Protein AF-A0A212FAP4-F1 (afdb_monomer)

Foldseek 3Di:
DQVCCCVVPVVQAAFCPPPQRHGQLVLVVVVCVVVVADAPASAEEAEQEPLLDFDPDPQVLDDPDPQDKGKDWDDWTDWGFDDDPNDHGDIDIWTKIWTDHPPDDIHIDTYGYPVVSNVVNVVCVVCVPVVVCVPDDSVVVSVVNVVVNVVVQCVDPRRPSRYAYWYHHSPDIDDD

Structure (mmCIF, N/CA/C/O backbone):
data_AF-A0A212FAP4-F1
#
_entry.id   AF-A0A212FAP4-F1
#
loop_
_atom_site.group_PDB
_atom_site.id
_atom_site.type_symbol
_atom_site.label_atom_id
_atom_site.label_alt_id
_atom_site.label_comp_id
_atom_site.label_asym_id
_atom_site.label_entity_id
_atom_site.label_seq_id
_atom_site.pdbx_PDB_ins_code
_atom_site.Cartn_x
_atom_site.Cartn_y
_atom_site.Cartn_z
_atom_site.occupancy
_atom_site.B_iso_or_equiv
_atom_site.auth_seq_id
_atom_site.auth_comp_id
_atom_site.auth_asym_id
_atom_site.auth_atom_id
_atom_site.pdbx_PDB_model_num
ATOM 1 N N . MET A 1 1 ? -10.641 8.437 6.012 1.00 95.94 1 MET A N 1
ATOM 2 C CA . MET A 1 1 ? -9.286 7.831 5.936 1.00 95.94 1 MET A CA 1
ATOM 3 C C . MET A 1 1 ? -8.757 7.773 4.504 1.00 95.94 1 MET A C 1
ATOM 5 O O . MET A 1 1 ? -7.643 8.233 4.284 1.00 95.94 1 MET A O 1
ATOM 9 N N . ALA A 1 2 ? -9.543 7.272 3.543 1.00 98.25 2 ALA A N 1
ATOM 10 C CA . ALA A 1 2 ? -9.132 7.090 2.146 1.00 98.25 2 ALA A CA 1
ATOM 11 C C . ALA A 1 2 ? -8.538 8.348 1.493 1.00 98.25 2 ALA A C 1
ATOM 13 O O . ALA A 1 2 ? -7.399 8.300 1.044 1.00 98.25 2 ALA A O 1
ATOM 14 N N . CYS A 1 3 ? -9.229 9.495 1.538 1.00 97.94 3 CYS A N 1
ATOM 15 C CA . CYS A 1 3 ? -8.726 10.735 0.927 1.00 97.94 3 CYS A CA 1
ATOM 16 C C . CYS A 1 3 ? -7.368 11.165 1.497 1.00 97.94 3 CYS A C 1
ATOM 18 O O . CYS A 1 3 ? -6.491 11.589 0.760 1.00 97.94 3 CYS A O 1
ATOM 20 N N . SER A 1 4 ? -7.165 11.014 2.810 1.00 97.81 4 SER A N 1
ATOM 21 C CA . SER A 1 4 ? -5.889 11.357 3.447 1.00 97.81 4 SER A CA 1
ATOM 22 C C . SER A 1 4 ? -4.759 10.423 3.010 1.00 97.81 4 SER A C 1
ATOM 24 O O . SER A 1 4 ? -3.637 10.880 2.814 1.00 97.81 4 SER A O 1
ATOM 26 N N . PHE A 1 5 ? -5.048 9.134 2.825 1.00 98.12 5 PHE A N 1
ATOM 27 C CA . PHE A 1 5 ? -4.082 8.175 2.294 1.00 98.12 5 PHE A CA 1
ATOM 28 C C . PHE A 1 5 ? -3.770 8.435 0.819 1.00 98.12 5 PHE A C 1
ATOM 30 O O . PHE A 1 5 ? -2.609 8.409 0.420 1.00 98.12 5 PHE A O 1
ATOM 37 N N . PHE A 1 6 ? -4.785 8.745 0.019 1.00 97.88 6 PHE A N 1
ATOM 38 C CA . PHE A 1 6 ? -4.601 9.080 -1.384 1.00 97.88 6 PHE A CA 1
ATOM 39 C C . PHE A 1 6 ? -3.766 10.361 -1.543 1.00 97.88 6 PHE A C 1
ATOM 41 O O . PHE A 1 6 ? -2.643 10.304 -2.041 1.00 97.88 6 PHE A O 1
ATOM 48 N N . GLU A 1 7 ? -4.255 11.486 -1.018 1.00 96.06 7 GLU A N 1
ATOM 49 C CA . GLU A 1 7 ? -3.625 12.806 -1.166 1.00 96.06 7 GLU A CA 1
ATOM 50 C C . GLU A 1 7 ? -2.293 12.918 -0.417 1.00 96.06 7 GLU A C 1
ATOM 52 O O . GLU A 1 7 ? -1.352 13.555 -0.879 1.00 96.06 7 GLU A O 1
ATOM 57 N N . GLY A 1 8 ? -2.193 12.294 0.760 1.00 94.88 8 GLY A N 1
ATOM 58 C CA . GLY A 1 8 ? -1.022 12.401 1.629 1.00 94.88 8 GLY A CA 1
ATOM 59 C C . GLY A 1 8 ? 0.072 11.367 1.363 1.00 94.88 8 GLY A C 1
ATOM 60 O O . GLY A 1 8 ? 1.155 11.470 1.954 1.00 94.88 8 GLY A O 1
ATOM 61 N N . TYR A 1 9 ? -0.192 10.364 0.519 1.00 95.94 9 TYR A N 1
ATOM 62 C CA . TYR A 1 9 ? 0.768 9.306 0.206 1.00 95.94 9 TYR A CA 1
ATOM 63 C C . TYR A 1 9 ? 0.765 8.903 -1.269 1.00 95.94 9 TYR A C 1
ATOM 65 O O . TYR A 1 9 ? 1.784 9.102 -1.930 1.00 95.94 9 TYR A O 1
ATOM 73 N N . LEU A 1 10 ? -0.340 8.370 -1.802 1.00 95.88 10 LEU A N 1
ATOM 74 C CA . LEU A 1 10 ? -0.364 7.803 -3.160 1.00 95.88 10 LEU A CA 1
ATOM 75 C C . LEU A 1 10 ? -0.005 8.835 -4.239 1.00 95.88 10 LEU A C 1
ATOM 77 O O . LEU A 1 10 ? 0.787 8.525 -5.133 1.00 95.88 10 LEU A O 1
ATOM 81 N N . VAL A 1 11 ? -0.474 10.078 -4.091 1.00 93.94 11 VAL A N 1
ATOM 82 C CA . VAL A 1 11 ? -0.111 11.225 -4.951 1.00 93.94 11 VAL A CA 1
ATOM 83 C C . VAL A 1 11 ? 1.399 11.473 -5.008 1.00 93.94 11 VAL A C 1
ATOM 85 O O . VAL A 1 11 ? 1.939 11.952 -6.005 1.00 93.94 11 VAL A O 1
ATOM 88 N N . HIS A 1 12 ? 2.130 11.126 -3.953 1.00 92.00 12 HIS A N 1
ATOM 89 C CA . HIS A 1 12 ? 3.567 11.358 -3.887 1.00 9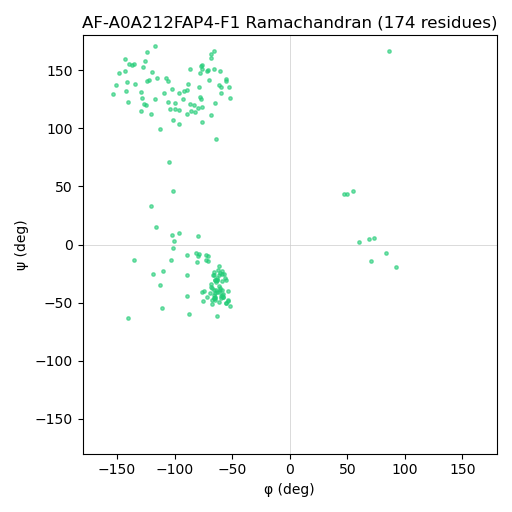2.00 12 HIS A CA 1
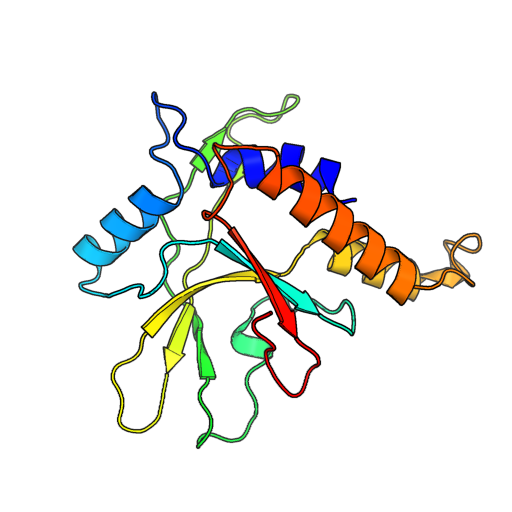ATOM 90 C C . HIS A 1 12 ? 4.403 10.207 -4.446 1.00 92.00 12 HIS A C 1
ATOM 92 O O . HIS A 1 12 ? 5.526 10.471 -4.877 1.00 92.00 12 HIS A O 1
ATOM 98 N N . VAL A 1 13 ? 3.883 8.973 -4.434 1.00 92.44 13 VAL A N 1
ATOM 99 C CA . VAL A 1 13 ? 4.657 7.758 -4.754 1.00 92.44 13 VAL A CA 1
ATOM 100 C C . VAL A 1 13 ? 4.278 7.084 -6.066 1.00 92.44 13 VAL A C 1
ATOM 102 O O . VAL A 1 13 ? 5.095 6.352 -6.610 1.00 92.44 13 VAL A O 1
ATOM 105 N N . ILE A 1 14 ? 3.071 7.297 -6.592 1.00 92.56 14 ILE A N 1
ATOM 106 C CA . ILE A 1 14 ? 2.622 6.627 -7.821 1.00 92.56 14 ILE A CA 1
ATOM 107 C C . ILE A 1 14 ? 3.010 7.396 -9.095 1.00 92.56 14 ILE A C 1
ATOM 109 O O . ILE A 1 14 ? 3.690 6.811 -9.947 1.00 92.56 14 ILE A O 1
ATOM 113 N N . PRO A 1 15 ? 2.564 8.652 -9.291 1.00 86.06 15 PRO A N 1
ATOM 114 C CA . PRO A 1 15 ? 2.641 9.306 -10.592 1.00 86.06 15 PRO A CA 1
ATOM 115 C C . PRO A 1 15 ? 4.061 9.776 -10.915 1.00 86.06 15 PRO A C 1
ATOM 117 O O . PRO A 1 15 ? 4.857 10.070 -10.028 1.00 86.06 15 PRO A O 1
ATOM 120 N N . ASN A 1 16 ? 4.353 9.882 -12.211 1.00 80.69 16 ASN A N 1
ATOM 121 C CA . ASN A 1 16 ? 5.529 10.589 -12.705 1.00 80.69 16 ASN A CA 1
ATOM 122 C C . ASN A 1 16 ? 5.244 12.096 -12.631 1.00 80.69 16 ASN A C 1
ATOM 124 O O . ASN A 1 16 ? 4.241 12.540 -13.186 1.00 80.69 16 ASN A O 1
ATOM 128 N N . ASP A 1 17 ? 6.098 12.868 -11.958 1.00 71.00 17 ASP A N 1
ATOM 129 C CA . ASP A 1 17 ? 5.951 14.327 -11.856 1.00 71.00 17 ASP A CA 1
ATOM 130 C C . ASP A 1 17 ? 6.790 15.107 -12.881 1.00 71.00 17 ASP A C 1
ATOM 132 O O . ASP A 1 17 ? 6.894 16.329 -12.799 1.00 71.00 17 ASP A O 1
ATOM 136 N N . GLY A 1 18 ? 7.379 14.414 -13.862 1.00 60.06 18 GLY A N 1
ATOM 137 C CA . GLY A 1 18 ? 8.027 14.978 -15.051 1.00 60.06 18 GLY A CA 1
ATOM 138 C C . GLY A 1 18 ? 9.346 15.712 -14.797 1.00 60.06 18 GLY A C 1
ATOM 139 O O . GLY A 1 18 ? 10.087 15.960 -15.746 1.00 60.06 18 GLY A O 1
ATOM 140 N N . HIS A 1 19 ? 9.662 16.036 -13.542 1.00 59.06 19 HIS A N 1
ATOM 141 C CA . HIS A 1 19 ? 10.819 16.851 -13.183 1.00 59.06 19 HIS A CA 1
ATOM 142 C C . HIS A 1 19 ? 11.906 16.054 -12.460 1.00 59.06 19 HIS A C 1
ATOM 144 O O . HIS A 1 19 ? 13.052 16.072 -12.898 1.00 59.06 19 HIS A O 1
ATOM 150 N N . ASN A 1 20 ? 11.569 15.365 -11.363 1.00 56.94 20 ASN A N 1
ATOM 151 C CA . ASN A 1 20 ? 12.560 14.704 -10.497 1.00 56.94 20 ASN A CA 1
ATOM 152 C C . ASN A 1 20 ? 12.160 13.285 -10.076 1.00 56.94 20 ASN A C 1
ATOM 154 O O . ASN A 1 20 ? 12.993 12.543 -9.553 1.00 56.94 20 ASN A O 1
ATOM 158 N N . PHE A 1 21 ? 10.901 12.898 -10.283 1.00 67.38 21 PHE A N 1
ATOM 159 C CA . PHE A 1 21 ? 10.403 11.578 -9.946 1.00 67.38 21 PHE A CA 1
ATOM 160 C C . PHE A 1 21 ? 9.670 10.958 -11.131 1.00 67.38 21 PHE A C 1
ATOM 162 O O . PHE A 1 21 ? 8.598 11.397 -11.529 1.00 67.38 21 PHE A O 1
ATOM 169 N N . PHE A 1 22 ? 10.237 9.872 -11.650 1.00 77.50 22 PHE A N 1
ATOM 170 C CA . PHE A 1 22 ? 9.725 9.169 -12.824 1.00 77.50 22 PHE A CA 1
ATOM 171 C C . PHE A 1 22 ? 8.536 8.232 -12.530 1.00 77.50 22 PHE A C 1
ATOM 173 O O . PHE A 1 22 ? 8.104 7.493 -13.414 1.00 77.50 22 PHE A O 1
ATOM 180 N N . GLY A 1 23 ? 7.993 8.249 -11.309 1.00 87.81 23 GLY A N 1
ATOM 181 C CA . GLY A 1 23 ? 6.893 7.378 -10.903 1.00 87.81 23 GLY A CA 1
ATOM 182 C C . GLY A 1 23 ? 7.344 6.008 -10.393 1.00 87.81 23 GLY A C 1
ATOM 183 O O . GLY A 1 23 ? 8.488 5.579 -10.578 1.00 87.81 23 GLY A O 1
ATO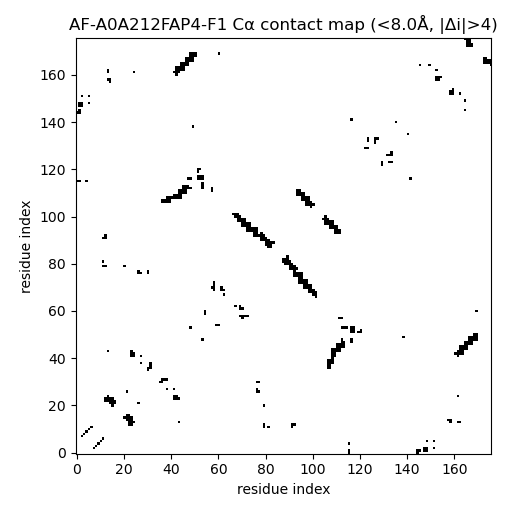M 184 N N . LEU A 1 24 ? 6.408 5.298 -9.757 1.00 93.56 24 LEU A N 1
ATOM 185 C CA . LEU A 1 24 ? 6.632 3.949 -9.227 1.00 93.56 24 LEU A CA 1
ATOM 186 C C . LEU A 1 24 ? 7.078 2.968 -10.318 1.00 93.56 24 LEU A C 1
ATOM 188 O O . LEU A 1 24 ? 8.018 2.204 -10.121 1.00 93.56 24 LEU A O 1
ATOM 192 N N . GLU A 1 25 ? 6.419 3.002 -11.475 1.00 93.38 25 GLU A N 1
ATOM 193 C CA . GLU A 1 25 ? 6.689 2.084 -12.583 1.00 93.38 25 GLU A CA 1
ATOM 194 C C . GLU A 1 25 ? 8.136 2.194 -13.080 1.00 93.38 25 GLU A C 1
ATOM 196 O O . GLU A 1 25 ? 8.818 1.181 -13.237 1.00 93.38 25 GLU A O 1
ATOM 201 N N . ASN A 1 26 ? 8.654 3.415 -13.234 1.00 92.06 26 ASN A N 1
ATOM 202 C CA . ASN A 1 26 ? 10.047 3.616 -13.616 1.00 92.06 26 ASN A CA 1
ATOM 203 C C . ASN A 1 26 ? 11.015 3.126 -12.533 1.00 92.06 26 ASN A C 1
ATOM 205 O O . ASN A 1 26 ? 12.035 2.516 -12.847 1.00 92.06 26 ASN A O 1
ATOM 209 N N . ASN A 1 27 ? 10.700 3.347 -11.254 1.00 93.62 27 ASN A N 1
ATOM 210 C CA . ASN A 1 27 ? 11.511 2.811 -10.162 1.00 93.62 27 ASN A CA 1
ATOM 211 C C . ASN A 1 27 ? 11.579 1.277 -10.195 1.00 93.62 27 ASN A C 1
ATOM 213 O O . ASN A 1 27 ? 12.641 0.714 -9.926 1.00 93.62 27 ASN A O 1
ATOM 217 N N . ILE A 1 28 ? 10.481 0.609 -10.557 1.00 95.62 28 ILE A N 1
ATOM 218 C CA . ILE A 1 28 ? 10.458 -0.844 -10.761 1.00 95.62 28 ILE A CA 1
ATOM 219 C C . ILE A 1 28 ? 11.359 -1.229 -11.942 1.00 95.62 28 ILE A C 1
ATOM 221 O O . ILE A 1 28 ? 12.201 -2.109 -11.784 1.00 95.62 28 ILE A O 1
ATOM 225 N N . LEU A 1 29 ? 11.254 -0.547 -13.088 1.00 94.38 29 LEU A N 1
ATOM 226 C CA . LEU A 1 29 ? 12.084 -0.818 -14.274 1.00 94.38 29 LEU A CA 1
ATOM 227 C C . LEU A 1 29 ? 13.588 -0.660 -13.993 1.00 94.38 29 LEU A C 1
ATOM 229 O O . LEU A 1 29 ? 14.396 -1.505 -14.382 1.00 94.38 29 LEU A O 1
ATOM 233 N N . VAL A 1 30 ? 13.976 0.395 -13.269 1.00 94.06 30 VAL A N 1
ATOM 234 C CA . VAL A 1 30 ? 15.370 0.609 -12.843 1.00 94.06 30 VAL A CA 1
ATOM 235 C C . VAL A 1 30 ? 15.831 -0.516 -11.914 1.00 94.06 30 VAL A C 1
ATOM 237 O O . VAL A 1 30 ? 16.958 -1.004 -12.037 1.00 94.06 30 VAL A O 1
ATOM 240 N N . TYR A 1 31 ? 14.967 -0.962 -11.002 1.00 95.94 31 TYR A N 1
ATOM 241 C CA . TYR A 1 31 ? 15.281 -2.063 -10.097 1.00 95.94 31 TYR A CA 1
ATOM 242 C C . TYR A 1 31 ? 15.450 -3.390 -10.848 1.00 95.94 31 TYR A C 1
ATOM 244 O O . TYR A 1 31 ? 16.416 -4.104 -10.572 1.00 95.94 31 TYR A O 1
ATOM 252 N N . GLU A 1 32 ? 14.569 -3.695 -11.810 1.00 95.69 32 GLU A N 1
ATOM 253 C CA . GLU A 1 32 ? 14.665 -4.863 -12.701 1.00 95.69 32 GLU A CA 1
ATOM 254 C C . GLU A 1 32 ? 16.009 -4.891 -13.431 1.00 95.69 32 GLU A C 1
ATOM 256 O O . GLU A 1 32 ? 16.711 -5.900 -13.369 1.00 95.69 32 GLU A O 1
ATOM 261 N N . GLY A 1 33 ? 16.403 -3.774 -14.053 1.00 95.25 33 GLY A N 1
ATOM 262 C CA . GLY A 1 33 ? 17.679 -3.662 -14.765 1.00 95.25 33 GLY A CA 1
ATOM 263 C C . GLY A 1 33 ? 18.897 -3.799 -13.849 1.00 95.25 33 GLY A C 1
ATOM 264 O O . GLY A 1 33 ? 19.870 -4.455 -14.208 1.00 95.25 33 GLY A O 1
ATOM 265 N N . THR A 1 34 ? 18.833 -3.233 -12.641 1.00 95.62 34 THR A N 1
ATOM 266 C CA . THR A 1 34 ? 19.952 -3.255 -11.682 1.00 95.62 34 THR A CA 1
ATOM 267 C C . THR A 1 34 ? 20.145 -4.626 -11.032 1.00 95.62 34 THR A C 1
ATOM 269 O O . THR A 1 34 ? 21.275 -5.067 -10.838 1.00 95.62 34 THR A O 1
ATOM 272 N N . HIS A 1 35 ? 19.053 -5.314 -10.691 1.00 94.75 35 HIS A N 1
ATOM 273 C CA . HIS A 1 35 ? 19.094 -6.586 -9.960 1.00 94.75 35 HIS A CA 1
ATOM 274 C C . HIS A 1 35 ? 18.893 -7.806 -10.869 1.00 94.75 35 HIS A C 1
ATOM 276 O O . HIS A 1 35 ? 18.972 -8.936 -10.393 1.00 94.75 35 HIS A O 1
ATOM 282 N N . THR A 1 36 ? 18.648 -7.601 -12.168 1.00 92.50 36 THR A N 1
ATOM 283 C CA . THR A 1 36 ? 18.339 -8.663 -13.145 1.00 92.50 36 THR A CA 1
ATOM 284 C C . THR A 1 36 ? 17.147 -9.527 -12.696 1.00 92.50 36 THR A C 1
ATOM 286 O O . THR A 1 36 ? 17.183 -10.758 -12.727 1.00 92.50 36 THR A O 1
ATOM 289 N N . VAL A 1 37 ? 16.076 -8.872 -12.234 1.00 94.12 37 VAL A N 1
ATOM 290 C CA . VAL A 1 37 ? 14.833 -9.511 -11.754 1.00 94.12 37 VAL A CA 1
ATOM 291 C C . VAL A 1 37 ? 13.638 -9.119 -12.619 1.00 94.12 37 VAL A C 1
ATOM 293 O O . VAL A 1 37 ? 13.742 -8.226 -13.453 1.00 94.12 37 VAL A O 1
ATOM 296 N N . VAL A 1 38 ? 12.495 -9.779 -12.407 1.00 90.81 38 VAL A N 1
ATOM 297 C CA . VAL A 1 38 ? 11.242 -9.479 -13.112 1.00 90.81 38 VAL A CA 1
ATOM 298 C C . VAL A 1 38 ? 10.097 -9.299 -12.118 1.00 90.81 38 VAL A C 1
ATOM 300 O O . VAL A 1 38 ? 9.864 -10.153 -11.255 1.00 90.81 38 VAL A O 1
ATOM 303 N N . PHE A 1 39 ? 9.356 -8.212 -12.303 1.00 96.00 39 PHE A N 1
ATOM 304 C CA . PHE A 1 39 ? 8.069 -7.908 -11.697 1.00 96.00 39 PHE A CA 1
ATOM 305 C C . PHE A 1 39 ? 6.981 -8.195 -12.734 1.00 96.00 39 PHE A C 1
ATOM 307 O O . PHE A 1 39 ? 6.832 -7.426 -13.693 1.00 96.00 39 PHE A O 1
ATOM 314 N N . PRO A 1 40 ? 6.205 -9.284 -12.570 1.00 93.44 40 PRO A N 1
ATOM 315 C CA . PRO A 1 40 ? 5.108 -9.610 -13.482 1.00 93.44 40 PRO A CA 1
ATOM 316 C C . PRO A 1 40 ? 4.022 -8.530 -13.512 1.00 93.44 40 PRO A C 1
ATOM 318 O O . PRO A 1 40 ? 3.327 -8.381 -14.510 1.00 93.44 40 PRO A O 1
ATOM 321 N N . VAL A 1 41 ? 3.891 -7.778 -12.416 1.00 93.62 41 VAL A N 1
ATOM 322 C CA . VAL A 1 41 ? 2.950 -6.669 -12.264 1.00 93.62 41 VAL A CA 1
ATOM 323 C C . VAL A 1 41 ? 3.724 -5.447 -11.778 1.00 93.62 41 VAL A C 1
ATOM 325 O O . VAL A 1 41 ? 4.419 -5.508 -10.766 1.00 93.62 41 VAL A O 1
ATOM 328 N N . LYS A 1 42 ? 3.594 -4.330 -12.498 1.00 94.69 42 LYS A N 1
ATOM 329 C CA . LYS A 1 42 ? 4.276 -3.057 -12.211 1.00 94.69 42 LYS A CA 1
ATOM 330 C C . LYS A 1 42 ? 3.340 -2.063 -11.511 1.00 94.69 42 LYS A C 1
ATOM 332 O O . LYS A 1 42 ? 3.238 -0.905 -11.899 1.00 94.69 42 LYS A O 1
ATOM 337 N N . LYS A 1 43 ? 2.624 -2.551 -10.496 1.00 95.00 43 LYS A N 1
ATOM 338 C CA . LYS A 1 43 ? 1.644 -1.798 -9.700 1.00 95.00 43 LYS A CA 1
ATOM 339 C C . LYS A 1 43 ? 1.976 -1.897 -8.214 1.00 95.00 43 LYS A C 1
ATOM 341 O O . LYS A 1 43 ? 2.611 -2.864 -7.793 1.00 95.00 43 LYS A O 1
ATOM 346 N N . LEU A 1 44 ? 1.494 -0.941 -7.422 1.00 97.44 44 LEU A N 1
ATOM 347 C CA . LEU A 1 44 ? 1.471 -1.063 -5.964 1.00 97.44 44 LEU A CA 1
ATOM 348 C C . LEU A 1 44 ? 0.279 -1.923 -5.525 1.00 97.44 44 LEU A C 1
ATOM 350 O O . LEU A 1 44 ? -0.869 -1.526 -5.720 1.00 97.44 44 LEU A O 1
ATOM 354 N N . LEU A 1 45 ? 0.548 -3.066 -4.898 1.00 97.31 45 LEU A N 1
ATOM 355 C CA . LEU A 1 45 ? -0.473 -3.894 -4.257 1.00 97.31 45 LEU A CA 1
ATOM 356 C C . LEU A 1 45 ? -0.709 -3.399 -2.826 1.00 97.31 45 LEU A C 1
ATOM 358 O O . LEU A 1 45 ? 0.181 -3.472 -1.976 1.00 97.31 45 LEU A O 1
ATOM 362 N N . ILE A 1 46 ? -1.905 -2.890 -2.555 1.00 97.75 46 ILE A N 1
ATOM 363 C CA . ILE A 1 46 ? -2.294 -2.356 -1.250 1.00 97.75 46 ILE A CA 1
ATOM 364 C C . ILE A 1 46 ? -3.036 -3.456 -0.491 1.00 97.75 46 ILE A C 1
ATOM 366 O O . ILE A 1 46 ? -4.194 -3.756 -0.768 1.00 97.75 46 ILE A O 1
ATOM 370 N N . VAL A 1 47 ? -2.363 -4.070 0.476 1.00 96.69 47 VAL A N 1
ATOM 371 C CA . VAL A 1 47 ? -2.896 -5.186 1.257 1.00 96.69 47 VAL A CA 1
ATOM 372 C C . VAL A 1 47 ? -3.892 -4.673 2.299 1.00 96.69 47 VAL A C 1
ATOM 374 O O . VAL A 1 47 ? -3.537 -3.913 3.207 1.00 96.69 47 VAL A O 1
ATOM 377 N N . VAL A 1 48 ? -5.137 -5.121 2.180 1.00 96.62 48 VAL A N 1
ATOM 378 C CA . VAL A 1 48 ? -6.252 -4.858 3.094 1.00 96.62 48 VAL A CA 1
ATOM 379 C C . VAL A 1 48 ? -6.484 -6.109 3.925 1.00 96.62 48 VAL A C 1
ATOM 381 O O . VAL A 1 48 ? -6.821 -7.160 3.387 1.00 96.62 48 VAL A O 1
ATOM 384 N N . THR A 1 49 ? -6.306 -6.031 5.244 1.00 93.75 49 THR A N 1
ATOM 385 C CA . THR A 1 49 ? -6.485 -7.203 6.108 1.00 93.75 49 THR A CA 1
ATOM 386 C C . THR A 1 49 ? -7.819 -7.173 6.839 1.00 93.75 49 THR A C 1
ATOM 388 O O . THR A 1 49 ? -8.166 -6.183 7.480 1.00 93.75 49 THR A O 1
ATOM 391 N N . LYS A 1 50 ? -8.542 -8.300 6.846 1.00 89.44 50 LYS A N 1
ATOM 392 C CA . LYS A 1 50 ? -9.817 -8.433 7.582 1.00 89.44 50 LYS A CA 1
ATOM 393 C C . LYS A 1 50 ? -9.668 -8.174 9.087 1.00 89.44 50 LYS A C 1
ATOM 395 O O . LYS A 1 50 ? -10.576 -7.707 9.767 1.00 89.44 50 LYS A O 1
ATOM 400 N N . SER A 1 51 ? -8.500 -8.502 9.632 1.00 91.44 51 SER A N 1
ATOM 401 C CA . SER A 1 51 ? -8.180 -8.270 11.045 1.00 91.44 51 SER A CA 1
ATOM 402 C C . SER A 1 51 ? -7.804 -6.816 11.360 1.00 91.44 51 SER A C 1
ATOM 404 O O . SER A 1 51 ? -7.631 -6.486 12.537 1.00 91.44 51 SER A O 1
ATOM 406 N N . LEU A 1 52 ? -7.640 -5.969 10.332 1.00 94.75 52 LEU A N 1
ATOM 407 C CA . LEU A 1 52 ? -7.032 -4.633 10.371 1.00 94.75 52 LEU A CA 1
ATOM 408 C C . LEU A 1 52 ? -5.569 -4.620 10.853 1.00 94.75 52 LEU A C 1
ATOM 410 O O . LEU A 1 52 ? -4.948 -3.565 10.996 1.00 94.75 52 LEU A O 1
ATOM 414 N N . PHE A 1 53 ? -5.002 -5.793 11.140 1.00 92.81 53 PHE A N 1
ATOM 415 C CA . PHE A 1 53 ? -3.617 -5.928 11.541 1.00 92.81 53 PHE A CA 1
ATOM 416 C C . PHE A 1 53 ? -2.708 -5.835 10.318 1.00 92.81 53 PHE A C 1
ATOM 418 O O . PHE A 1 53 ? -2.847 -6.591 9.357 1.00 92.81 53 PHE A O 1
ATOM 425 N N . CYS A 1 54 ? -1.740 -4.932 10.406 1.00 93.56 54 CYS A N 1
ATOM 426 C CA . CYS A 1 54 ? -0.686 -4.742 9.425 1.00 93.56 54 CYS A CA 1
ATOM 427 C C . CYS A 1 54 ? 0.641 -4.964 10.161 1.00 93.56 54 CYS A C 1
ATOM 429 O O . CYS A 1 54 ? 0.949 -4.180 11.068 1.00 93.56 54 CYS A O 1
ATOM 431 N N . PRO A 1 55 ? 1.396 -6.032 9.862 1.00 92.88 55 PRO A N 1
ATOM 432 C CA . PRO A 1 55 ? 2.670 -6.279 10.507 1.00 92.88 55 PRO A CA 1
ATOM 433 C C . PRO A 1 55 ? 3.700 -5.223 10.080 1.00 92.88 55 PRO A C 1
ATOM 435 O O . PRO A 1 55 ? 3.555 -4.616 9.018 1.00 92.88 55 PRO A O 1
ATOM 438 N N . PRO A 1 56 ? 4.783 -5.043 10.858 1.00 93.12 56 PRO A N 1
ATOM 439 C CA . PRO A 1 56 ? 5.903 -4.190 10.457 1.00 93.12 56 PRO A CA 1
ATOM 440 C C . PRO A 1 56 ? 6.571 -4.617 9.141 1.00 93.12 56 PRO A C 1
ATOM 442 O O . PRO A 1 56 ? 7.181 -3.791 8.472 1.00 93.12 56 PRO A O 1
ATOM 445 N N . ASP A 1 57 ? 6.462 -5.900 8.789 1.00 93.62 57 ASP A N 1
ATOM 446 C CA . ASP A 1 57 ? 6.992 -6.490 7.565 1.00 93.62 57 ASP A CA 1
ATOM 447 C C . ASP A 1 57 ? 5.999 -7.543 7.044 1.00 93.62 57 ASP A C 1
ATOM 449 O O . ASP A 1 57 ? 5.537 -8.391 7.815 1.00 93.62 57 ASP A O 1
ATOM 453 N N . LEU A 1 58 ? 5.666 -7.508 5.748 1.00 93.62 58 LEU A N 1
ATOM 454 C CA . LEU A 1 58 ? 4.735 -8.458 5.132 1.00 93.62 58 LEU A CA 1
ATOM 455 C C . LEU A 1 58 ? 5.208 -9.912 5.232 1.00 93.62 58 LEU A C 1
ATOM 457 O O . LEU A 1 58 ? 4.364 -10.808 5.254 1.00 93.62 58 LEU A O 1
ATOM 461 N N . LYS A 1 59 ? 6.515 -10.181 5.374 1.00 92.56 59 LYS A N 1
ATOM 462 C CA . LYS A 1 59 ? 7.009 -11.556 5.586 1.00 92.56 59 LYS A CA 1
ATOM 463 C C . LYS A 1 59 ? 6.483 -12.192 6.873 1.00 92.56 59 LYS A C 1
ATOM 465 O O . LYS A 1 59 ? 6.483 -13.412 7.003 1.00 92.56 59 LYS A O 1
ATOM 470 N N . HIS A 1 60 ? 5.991 -11.396 7.823 1.00 92.31 60 HIS A N 1
ATOM 471 C CA . HIS A 1 60 ? 5.351 -11.917 9.031 1.00 92.31 60 HIS A CA 1
ATOM 472 C C . HIS A 1 60 ? 3.978 -12.551 8.762 1.00 92.31 60 HIS A C 1
ATOM 474 O O . HIS A 1 60 ? 3.441 -13.212 9.646 1.00 92.31 60 HIS A O 1
ATOM 480 N N . PHE A 1 61 ? 3.418 -12.395 7.557 1.00 90.44 61 PHE A N 1
ATOM 481 C CA . PHE A 1 61 ? 2.262 -13.176 7.116 1.00 90.44 61 PHE A CA 1
ATOM 482 C C . PHE A 1 61 ? 2.623 -14.584 6.632 1.00 90.44 61 PHE A C 1
ATOM 484 O O . PHE A 1 61 ? 1.721 -15.393 6.409 1.00 90.44 61 PHE A O 1
ATOM 491 N N . ASN A 1 62 ? 3.911 -14.903 6.468 1.00 90.50 62 ASN A N 1
ATOM 492 C CA . ASN A 1 62 ? 4.327 -16.231 6.037 1.00 90.50 62 ASN A CA 1
ATOM 493 C C . ASN A 1 62 ? 3.851 -17.299 7.019 1.00 90.50 62 ASN A C 1
ATOM 495 O O . ASN A 1 62 ? 4.010 -17.183 8.236 1.00 90.50 62 ASN A O 1
ATOM 499 N N . LYS A 1 63 ? 3.314 -18.388 6.470 1.00 85.31 63 LYS A N 1
ATOM 500 C CA . LYS A 1 63 ? 2.980 -19.574 7.256 1.00 85.31 63 LYS A CA 1
ATOM 501 C C . LYS A 1 63 ? 4.255 -20.356 7.573 1.00 85.31 63 LYS A C 1
ATOM 503 O O . LYS A 1 63 ? 5.219 -20.338 6.817 1.00 85.31 63 LYS A O 1
ATOM 508 N N . ILE A 1 64 ? 4.229 -21.099 8.679 1.00 81.12 64 ILE A N 1
ATOM 509 C CA . ILE A 1 64 ? 5.354 -21.946 9.115 1.00 81.12 64 ILE A CA 1
ATOM 510 C C . ILE A 1 64 ? 5.608 -23.102 8.125 1.00 81.12 64 ILE A C 1
ATOM 512 O O . ILE A 1 64 ? 6.720 -23.623 8.045 1.00 81.12 64 ILE A O 1
ATOM 516 N N . ASN A 1 65 ? 4.589 -23.501 7.353 1.00 83.50 65 ASN A N 1
ATOM 517 C CA . ASN A 1 65 ? 4.705 -24.561 6.356 1.00 83.50 65 ASN A CA 1
ATOM 518 C C . ASN A 1 65 ? 5.602 -24.125 5.181 1.00 83.50 65 ASN A C 1
ATOM 520 O O . ASN A 1 65 ? 5.209 -23.283 4.377 1.00 83.50 65 ASN A O 1
ATOM 524 N N . LYS A 1 66 ? 6.776 -24.757 5.069 1.00 74.69 66 LYS A N 1
ATOM 525 C CA . LYS A 1 66 ? 7.798 -24.476 4.049 1.00 74.69 66 LYS A CA 1
ATOM 526 C C . LYS A 1 66 ? 7.437 -24.952 2.640 1.00 74.69 66 LYS A C 1
ATOM 528 O O . LYS A 1 66 ? 8.100 -24.544 1.691 1.00 74.69 66 LYS A O 1
ATOM 533 N N . ASP A 1 67 ? 6.407 -25.783 2.500 1.00 83.44 67 ASP A N 1
ATOM 534 C CA . ASP A 1 67 ? 5.926 -26.245 1.195 1.00 83.44 67 ASP A CA 1
ATOM 535 C C . ASP A 1 67 ? 5.033 -25.200 0.508 1.00 83.44 67 ASP A C 1
ATOM 537 O O . ASP A 1 67 ? 4.780 -25.280 -0.696 1.00 83.44 67 ASP A O 1
ATOM 541 N N . LEU A 1 68 ? 4.560 -24.198 1.259 1.00 86.44 68 LEU A N 1
ATOM 542 C CA . LEU A 1 68 ? 3.774 -23.095 0.722 1.00 86.44 68 LEU A CA 1
ATOM 543 C C . LEU A 1 68 ? 4.676 -21.968 0.202 1.00 86.44 68 LEU A C 1
ATOM 545 O O . LEU A 1 68 ? 5.768 -21.747 0.731 1.00 86.44 68 LEU A O 1
ATOM 549 N N . PRO A 1 69 ? 4.210 -21.202 -0.800 1.00 89.69 69 PRO A N 1
ATOM 550 C CA . PRO A 1 69 ? 4.873 -19.969 -1.182 1.00 89.69 69 PRO A CA 1
ATOM 551 C C . PRO A 1 69 ? 5.020 -19.006 -0.004 1.00 89.69 69 PRO A C 1
ATOM 553 O O . PRO A 1 69 ? 4.102 -18.867 0.807 1.00 89.69 69 PRO A O 1
ATOM 556 N N . TYR A 1 70 ? 6.150 -18.307 0.055 1.00 91.25 70 TYR A N 1
ATOM 557 C CA . TYR A 1 70 ? 6.436 -17.347 1.117 1.00 91.25 70 TYR A CA 1
ATOM 558 C C . TYR A 1 70 ? 7.113 -16.086 0.573 1.00 91.25 70 TYR A C 1
ATOM 560 O O . TYR A 1 70 ? 7.729 -16.100 -0.495 1.00 91.25 70 TYR A O 1
ATOM 568 N N . LEU A 1 71 ? 6.959 -14.987 1.304 1.00 94.31 71 LEU A N 1
ATOM 569 C CA . LEU A 1 71 ? 7.548 -13.685 1.013 1.00 94.31 71 LEU A CA 1
ATOM 570 C C . LEU A 1 71 ? 8.931 -13.565 1.647 1.00 94.31 71 LEU A C 1
ATOM 572 O O . LEU A 1 71 ? 9.117 -13.911 2.812 1.00 94.31 71 LEU A O 1
ATOM 576 N N . ASP A 1 72 ? 9.870 -13.004 0.906 1.00 94.00 72 ASP A N 1
ATOM 577 C CA . ASP A 1 72 ? 11.169 -12.573 1.410 1.00 94.00 72 ASP A CA 1
ATOM 578 C C . ASP A 1 72 ? 11.349 -11.081 1.121 1.00 94.00 72 ASP A C 1
ATOM 580 O O . ASP A 1 72 ? 10.904 -10.586 0.073 1.00 94.00 72 ASP A O 1
ATOM 584 N N . ASP A 1 73 ? 11.951 -10.354 2.058 1.00 92.00 73 ASP A N 1
ATOM 585 C CA . ASP A 1 73 ? 12.183 -8.922 1.897 1.00 92.00 73 ASP A CA 1
ATOM 586 C C . ASP A 1 73 ? 13.353 -8.653 0.944 1.00 92.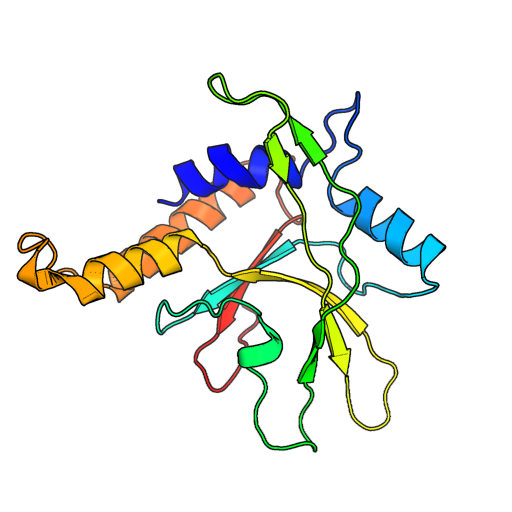00 73 ASP A C 1
ATOM 588 O O . ASP A 1 73 ? 14.256 -9.469 0.762 1.00 92.00 73 ASP A O 1
ATOM 592 N N . CYS A 1 74 ? 13.300 -7.515 0.259 1.00 94.44 74 CYS A N 1
ATOM 593 C CA . CYS A 1 74 ? 14.308 -7.115 -0.715 1.00 94.44 74 CYS A CA 1
ATOM 594 C C . CYS A 1 74 ? 14.889 -5.745 -0.371 1.00 94.44 74 CYS A C 1
ATOM 596 O O . CYS A 1 74 ? 14.317 -4.960 0.392 1.00 94.44 74 CYS A O 1
ATOM 598 N N . SER A 1 75 ? 16.015 -5.416 -1.010 1.00 94.31 75 SER A N 1
ATOM 599 C CA . SER A 1 75 ? 16.473 -4.031 -1.052 1.00 94.31 75 SER A CA 1
ATOM 600 C C . SER A 1 75 ? 15.356 -3.143 -1.624 1.00 94.31 75 SER A C 1
ATOM 602 O O . SER A 1 75 ? 14.635 -3.549 -2.536 1.00 94.31 75 SER A O 1
ATOM 604 N N . PRO A 1 76 ? 15.174 -1.935 -1.082 1.00 94.06 76 PRO A N 1
ATOM 605 C CA . PRO A 1 76 ? 14.097 -1.049 -1.502 1.00 94.06 76 PRO A CA 1
ATOM 606 C C . PRO A 1 76 ? 14.271 -0.515 -2.921 1.00 94.06 76 PRO A C 1
ATOM 608 O O . PRO A 1 76 ? 15.384 -0.463 -3.445 1.00 94.06 76 PRO A O 1
ATOM 611 N N . LEU A 1 77 ? 13.178 0.011 -3.476 1.00 94.19 77 LEU A N 1
ATOM 612 C CA . LEU A 1 77 ? 13.249 0.873 -4.651 1.00 94.19 77 LEU A CA 1
ATOM 613 C C . LEU A 1 77 ? 13.963 2.199 -4.334 1.00 94.19 77 LEU A C 1
ATOM 615 O O . LEU A 1 77 ? 14.143 2.584 -3.172 1.00 94.19 77 LEU A O 1
ATOM 619 N N . SER A 1 78 ? 14.325 2.927 -5.392 1.00 91.19 78 SER A N 1
ATOM 620 C CA . SER A 1 78 ? 14.817 4.301 -5.296 1.00 91.19 78 SER A CA 1
ATOM 621 C C . SER A 1 78 ? 13.856 5.179 -4.493 1.00 91.19 78 SER A C 1
ATOM 623 O O . SER A 1 78 ? 12.640 5.144 -4.679 1.00 91.19 78 SER A O 1
ATOM 625 N N . LYS A 1 79 ? 14.418 5.983 -3.590 1.00 91.19 79 LYS A N 1
ATOM 626 C CA . LYS A 1 79 ? 13.645 6.889 -2.739 1.00 91.19 79 LYS A CA 1
ATOM 627 C C . LYS A 1 79 ? 13.080 8.069 -3.530 1.00 91.19 79 LYS A C 1
ATOM 629 O O . LYS A 1 79 ? 13.724 8.566 -4.452 1.00 91.19 79 LYS A O 1
ATOM 634 N N . VAL A 1 80 ? 11.929 8.563 -3.091 1.00 89.19 80 VAL A N 1
ATOM 635 C CA . VAL A 1 80 ? 11.324 9.816 -3.557 1.00 89.19 80 VAL A CA 1
ATOM 636 C C . VAL A 1 80 ? 11.426 10.834 -2.436 1.00 89.19 80 VAL A C 1
ATOM 638 O O . VAL A 1 80 ? 11.052 10.534 -1.305 1.00 89.19 80 VAL A O 1
ATOM 641 N N . THR A 1 81 ? 11.915 12.033 -2.729 1.00 91.44 81 THR A N 1
ATOM 642 C CA . THR A 1 81 ? 12.037 13.108 -1.738 1.00 91.44 81 THR A CA 1
ATOM 643 C C . THR A 1 81 ? 11.150 14.278 -2.147 1.00 91.44 81 THR A C 1
ATOM 645 O O . THR A 1 81 ? 11.288 14.779 -3.260 1.00 91.44 81 THR A O 1
ATOM 648 N N . LYS A 1 82 ? 10.245 14.723 -1.265 1.00 90.06 82 LYS A N 1
ATOM 649 C CA . LYS A 1 82 ? 9.349 15.872 -1.506 1.00 90.06 82 LYS A CA 1
ATOM 650 C C . LYS A 1 82 ? 9.288 16.807 -0.296 1.00 90.06 82 LYS A C 1
ATOM 652 O O . LYS A 1 82 ? 9.519 16.395 0.838 1.00 90.06 82 LYS A O 1
ATOM 657 N N . HIS A 1 83 ? 8.967 18.078 -0.524 1.00 92.50 83 HIS A N 1
ATOM 658 C CA . HIS A 1 83 ? 8.632 19.022 0.546 1.00 92.50 83 HIS A CA 1
ATOM 659 C C . HIS A 1 83 ? 7.118 19.020 0.754 1.00 92.50 83 HIS A C 1
ATOM 661 O O . HIS A 1 83 ? 6.376 19.223 -0.203 1.00 92.50 83 HIS A O 1
ATOM 667 N N . VAL A 1 84 ? 6.650 18.778 1.981 1.00 92.75 84 VAL A N 1
ATOM 668 C CA . VAL A 1 84 ? 5.211 18.638 2.267 1.00 92.75 84 VAL A CA 1
ATOM 669 C C . VAL A 1 84 ? 4.872 19.310 3.589 1.00 92.75 84 VAL A C 1
ATOM 671 O O . VAL A 1 84 ? 5.435 18.950 4.617 1.00 92.75 84 VAL A O 1
ATOM 674 N N . ALA A 1 85 ? 3.937 20.265 3.568 1.00 93.06 85 ALA A N 1
ATOM 675 C CA . ALA A 1 85 ? 3.381 20.906 4.767 1.00 93.06 85 ALA A CA 1
ATOM 676 C C . ALA A 1 85 ? 4.444 21.416 5.772 1.00 93.06 85 ALA A C 1
ATOM 678 O O . ALA A 1 85 ? 4.333 21.204 6.975 1.00 93.06 85 ALA A O 1
ATOM 679 N N . GLY A 1 86 ? 5.512 22.051 5.275 1.00 95.50 86 GLY A N 1
ATOM 680 C CA . GLY A 1 86 ? 6.615 22.559 6.105 1.00 95.50 86 GLY A CA 1
ATOM 681 C C . GLY A 1 86 ? 7.684 21.521 6.473 1.00 95.50 86 GLY A C 1
ATOM 682 O O . GLY A 1 86 ? 8.740 21.892 6.981 1.00 95.50 86 GLY A O 1
ATOM 683 N N . VAL A 1 87 ? 7.473 20.240 6.158 1.00 96.75 87 VAL A N 1
ATOM 684 C CA . VAL A 1 87 ? 8.496 19.195 6.275 1.00 96.75 87 VAL A CA 1
ATOM 685 C C . VAL A 1 87 ? 9.390 19.236 5.040 1.00 96.75 87 VAL A C 1
ATOM 687 O O . VAL A 1 87 ? 8.946 18.953 3.922 1.00 96.75 87 VAL A O 1
ATOM 690 N N . ARG A 1 88 ? 10.661 19.589 5.245 1.00 95.81 88 ARG A N 1
ATOM 691 C CA . ARG A 1 88 ? 11.692 19.509 4.205 1.00 95.81 88 ARG A CA 1
ATOM 692 C C . ARG A 1 88 ? 12.155 18.066 4.035 1.00 95.81 88 ARG A C 1
ATOM 694 O O . ARG A 1 88 ? 12.170 17.299 4.990 1.00 95.81 88 ARG A O 1
ATOM 701 N N . ASP A 1 89 ? 12.512 17.732 2.801 1.00 94.06 89 ASP A N 1
ATOM 702 C CA . ASP A 1 89 ? 13.088 16.443 2.409 1.00 94.06 89 ASP A CA 1
ATOM 703 C C . ASP A 1 89 ? 12.360 15.202 2.950 1.00 94.06 89 ASP A C 1
ATOM 705 O O . ASP A 1 89 ? 12.980 14.230 3.384 1.00 94.06 89 ASP A O 1
ATOM 709 N N . ARG A 1 90 ? 11.023 15.209 2.907 1.00 95.12 90 ARG A N 1
ATOM 710 C CA . ARG A 1 90 ? 10.223 14.047 3.288 1.00 95.12 90 ARG A CA 1
ATOM 711 C C . ARG A 1 90 ? 10.486 12.907 2.311 1.00 95.12 90 ARG A C 1
ATOM 713 O O . ARG A 1 90 ? 10.269 13.054 1.109 1.00 95.12 90 ARG A O 1
ATOM 720 N N . VAL A 1 91 ? 10.940 11.777 2.848 1.00 93.56 91 VAL A N 1
ATOM 721 C CA . VAL A 1 91 ? 11.321 10.596 2.070 1.00 93.56 91 VAL A CA 1
ATOM 722 C C . VAL A 1 91 ? 10.169 9.600 2.009 1.00 93.56 91 VAL A C 1
ATOM 724 O O . VAL A 1 91 ? 9.619 9.207 3.037 1.00 93.56 91 VAL A O 1
ATOM 727 N N . TYR A 1 92 ? 9.865 9.150 0.799 1.00 93.50 92 TYR A N 1
ATOM 728 C CA . TYR A 1 92 ? 8.956 8.055 0.502 1.00 93.50 92 TYR A CA 1
ATOM 729 C C . TYR A 1 92 ? 9.735 6.912 -0.150 1.00 93.50 92 TYR A C 1
ATOM 731 O O . TYR A 1 92 ? 10.688 7.137 -0.904 1.00 93.50 92 TYR A O 1
ATOM 739 N N . LYS A 1 93 ? 9.358 5.678 0.175 1.00 92.56 93 LYS A N 1
ATOM 740 C CA . LYS A 1 93 ? 10.090 4.472 -0.208 1.00 92.56 93 LYS A CA 1
ATOM 741 C C . LYS A 1 93 ? 9.117 3.307 -0.274 1.00 92.56 93 LYS A C 1
ATOM 743 O O . LYS A 1 93 ? 8.420 3.059 0.704 1.00 92.56 93 LYS A O 1
ATOM 748 N N . ASN A 1 94 ? 9.141 2.580 -1.381 1.00 94.69 94 ASN A N 1
ATOM 749 C CA . ASN A 1 94 ? 8.401 1.335 -1.536 1.00 94.69 94 ASN A CA 1
ATOM 750 C C . ASN A 1 94 ? 9.391 0.165 -1.456 1.00 94.69 94 ASN A C 1
ATOM 752 O O . ASN A 1 94 ? 10.520 0.252 -1.959 1.00 94.69 94 ASN A O 1
ATOM 756 N N . SER A 1 95 ? 8.980 -0.918 -0.805 1.00 92.81 95 SER A N 1
ATOM 757 C CA . SER A 1 95 ? 9.804 -2.114 -0.636 1.00 92.81 95 SER A CA 1
ATOM 758 C C . SER A 1 95 ? 9.296 -3.225 -1.553 1.00 92.81 95 SER A C 1
ATOM 760 O O . SER A 1 95 ? 8.129 -3.607 -1.450 1.00 92.81 95 SER A O 1
ATOM 762 N N . PRO A 1 96 ? 10.142 -3.759 -2.446 1.00 96.56 96 PRO A N 1
ATOM 763 C CA . PRO A 1 96 ? 9.836 -4.990 -3.140 1.00 96.56 96 PRO A CA 1
ATOM 764 C C . PRO A 1 96 ? 9.790 -6.180 -2.194 1.00 96.56 96 PRO A C 1
ATOM 766 O O . PRO A 1 96 ? 10.528 -6.247 -1.210 1.00 96.56 96 PRO A O 1
ATOM 769 N N . TYR A 1 97 ? 8.976 -7.152 -2.574 1.00 97.06 97 TYR A N 1
ATOM 770 C CA . TYR A 1 97 ? 8.945 -8.470 -1.973 1.00 97.06 97 TYR A CA 1
ATOM 771 C C . TYR A 1 97 ? 9.151 -9.530 -3.038 1.00 97.06 97 TYR A C 1
ATOM 773 O O . TYR A 1 97 ? 8.607 -9.445 -4.144 1.00 97.06 97 TYR A O 1
ATOM 781 N N . LYS A 1 98 ? 9.916 -10.555 -2.682 1.00 95.56 98 LYS A N 1
ATOM 782 C CA . LYS A 1 98 ? 10.145 -11.731 -3.509 1.00 95.56 98 LYS A CA 1
ATOM 783 C C . LYS A 1 98 ? 9.245 -12.859 -3.026 1.00 95.56 98 LYS A C 1
ATOM 785 O O . LYS A 1 98 ? 9.346 -13.287 -1.883 1.00 95.56 98 LYS A O 1
ATOM 790 N N . ILE A 1 99 ? 8.397 -13.373 -3.908 1.00 94.44 99 ILE A N 1
ATOM 791 C CA . ILE A 1 99 ? 7.572 -14.554 -3.655 1.00 94.44 99 ILE A CA 1
ATOM 792 C C . ILE A 1 99 ? 8.369 -15.788 -4.077 1.00 94.44 99 ILE A C 1
ATOM 794 O O . ILE A 1 99 ? 8.626 -16.008 -5.268 1.00 94.44 99 ILE A O 1
ATOM 798 N N . ILE A 1 100 ? 8.758 -16.599 -3.100 1.00 92.62 100 ILE A N 1
ATOM 799 C CA . ILE A 1 100 ? 9.487 -17.852 -3.293 1.00 92.62 100 ILE A CA 1
ATOM 800 C C . ILE A 1 100 ? 8.473 -18.990 -3.401 1.00 92.62 100 ILE A C 1
ATOM 802 O O . ILE A 1 100 ? 7.536 -19.072 -2.614 1.00 92.62 100 ILE A O 1
ATOM 806 N N . ARG A 1 101 ? 8.636 -19.850 -4.412 1.00 90.06 101 ARG A N 1
ATOM 807 C CA . ARG A 1 101 ? 7.720 -20.952 -4.742 1.00 90.06 101 ARG A CA 1
ATOM 808 C C . ARG A 1 101 ? 8.530 -22.213 -5.010 1.00 90.06 101 ARG A C 1
ATOM 810 O O . ARG A 1 101 ? 9.547 -22.143 -5.699 1.00 90.06 101 ARG A O 1
ATOM 817 N N . SER A 1 102 ? 8.072 -23.356 -4.505 1.00 88.50 102 SER A N 1
ATOM 818 C CA . SER A 1 102 ? 8.744 -24.635 -4.750 1.00 88.50 102 SER A CA 1
ATOM 819 C C . SER A 1 102 ? 8.797 -24.945 -6.251 1.00 88.50 102 SER A C 1
ATOM 821 O O . SER A 1 102 ? 7.794 -24.821 -6.953 1.00 88.50 102 SER A O 1
ATOM 823 N N . GLY A 1 103 ? 9.984 -25.290 -6.757 1.00 87.50 103 GLY A N 1
ATOM 824 C CA . GLY A 1 103 ? 10.199 -25.684 -8.155 1.00 87.50 103 GLY A CA 1
ATOM 825 C C . GLY A 1 103 ? 10.035 -24.578 -9.209 1.00 87.50 103 GLY A C 1
ATOM 826 O O . GLY A 1 103 ? 10.139 -24.870 -10.398 1.00 87.50 103 GLY A O 1
ATOM 827 N N . ALA A 1 104 ? 9.804 -23.320 -8.819 1.00 89.69 104 ALA A N 1
ATOM 828 C CA . ALA A 1 104 ? 9.587 -22.217 -9.754 1.00 89.69 104 ALA A CA 1
ATOM 829 C C . ALA A 1 104 ? 10.518 -21.033 -9.482 1.00 89.69 104 ALA A C 1
ATOM 831 O O . ALA A 1 104 ? 10.938 -20.775 -8.354 1.00 89.69 104 ALA A O 1
ATOM 832 N N . ARG A 1 105 ? 10.805 -20.258 -10.536 1.00 90.25 105 ARG A N 1
ATOM 833 C CA . ARG A 1 105 ? 11.549 -19.008 -10.377 1.00 90.25 105 ARG A CA 1
ATOM 834 C C . ARG A 1 105 ? 10.761 -18.037 -9.483 1.00 90.25 105 ARG A C 1
ATOM 836 O O . ARG A 1 105 ? 9.539 -17.914 -9.653 1.00 90.25 105 ARG A O 1
ATOM 843 N N . PRO A 1 106 ? 11.434 -17.350 -8.546 1.00 92.06 106 PRO A N 1
ATOM 844 C CA . PRO A 1 106 ? 10.794 -16.334 -7.728 1.00 92.06 106 PRO A CA 1
ATOM 845 C C . PRO A 1 106 ? 10.236 -15.199 -8.580 1.00 92.06 106 PRO A C 1
ATOM 847 O O . PRO A 1 106 ? 10.787 -14.883 -9.636 1.00 92.06 106 PRO A O 1
ATOM 850 N N . VAL A 1 107 ? 9.159 -14.585 -8.107 1.00 93.19 107 VAL A N 1
ATOM 851 C CA . VAL A 1 107 ? 8.573 -13.389 -8.729 1.00 93.19 107 VAL A CA 1
ATOM 852 C C . VAL A 1 107 ? 8.586 -12.243 -7.742 1.00 93.19 107 VAL A C 1
ATOM 854 O O . VAL A 1 107 ? 8.487 -12.468 -6.538 1.00 93.19 107 VAL A O 1
ATOM 857 N N . TYR A 1 108 ? 8.720 -11.029 -8.258 1.00 96.81 108 TYR A N 1
ATOM 858 C CA . TYR A 1 108 ? 8.806 -9.831 -7.441 1.00 96.81 108 TYR A CA 1
ATOM 859 C C . TYR A 1 108 ? 7.519 -9.021 -7.550 1.00 96.81 108 TYR A C 1
ATOM 861 O O . TYR A 1 108 ? 6.905 -8.949 -8.616 1.00 96.81 108 TYR A O 1
ATOM 869 N N . VAL A 1 109 ? 7.109 -8.422 -6.438 1.00 96.94 109 VAL A N 1
ATOM 870 C CA . VAL A 1 109 ? 5.944 -7.537 -6.346 1.00 96.94 109 VAL A CA 1
ATOM 871 C C . VAL A 1 109 ? 6.288 -6.318 -5.502 1.00 96.94 109 VAL A C 1
ATOM 873 O O . VAL A 1 109 ? 7.168 -6.381 -4.644 1.00 96.94 109 VAL A O 1
ATOM 876 N N . ILE A 1 110 ? 5.584 -5.212 -5.727 1.00 97.25 110 ILE A N 1
ATOM 877 C CA . ILE A 1 110 ? 5.553 -4.087 -4.791 1.00 97.25 110 ILE A CA 1
ATOM 878 C C . ILE A 1 110 ? 4.266 -4.224 -3.993 1.00 97.25 110 ILE A C 1
ATOM 880 O O . ILE A 1 110 ? 3.180 -4.180 -4.569 1.00 97.25 110 ILE A O 1
ATOM 884 N N . ALA A 1 111 ? 4.387 -4.424 -2.685 1.00 96.56 111 ALA A N 1
ATOM 885 C CA . ALA A 1 111 ? 3.240 -4.627 -1.817 1.00 96.56 111 ALA A CA 1
ATOM 886 C C . ALA A 1 111 ? 3.431 -3.925 -0.475 1.00 96.56 111 ALA A C 1
ATOM 888 O O . ALA A 1 111 ? 4.521 -3.945 0.097 1.00 96.56 111 ALA A O 1
ATOM 889 N N . GLU A 1 112 ? 2.359 -3.327 0.034 1.00 96.56 112 GLU A N 1
ATOM 890 C CA . GLU A 1 112 ? 2.332 -2.607 1.308 1.00 96.56 112 GLU A CA 1
ATOM 891 C C . GLU A 1 112 ? 0.952 -2.744 1.942 1.00 96.56 112 GLU A C 1
ATOM 893 O O . GLU A 1 112 ? -0.049 -2.788 1.238 1.00 96.56 112 GLU A O 1
ATOM 898 N N . CYS A 1 113 ? 0.858 -2.773 3.270 1.00 96.81 113 CYS A N 1
ATOM 899 C CA . CYS A 1 113 ? -0.452 -2.721 3.916 1.00 96.81 113 CYS A CA 1
ATOM 900 C C . CYS A 1 113 ? -1.092 -1.330 3.794 1.00 96.81 113 CYS A C 1
ATOM 902 O O . CYS A 1 113 ? -0.401 -0.311 3.860 1.00 96.81 113 CYS A O 1
ATOM 904 N N . ALA A 1 114 ? -2.424 -1.278 3.762 1.00 97.06 114 ALA A N 1
ATOM 905 C CA . ALA A 1 114 ? -3.181 -0.046 3.959 1.00 97.06 114 ALA A CA 1
ATOM 906 C C . ALA A 1 114 ? -2.964 0.492 5.389 1.00 97.06 114 ALA A C 1
ATOM 908 O O . ALA A 1 114 ? -3.678 0.152 6.336 1.00 97.06 114 ALA A O 1
ATOM 909 N N . THR A 1 115 ? -1.960 1.350 5.570 1.00 96.56 115 THR A N 1
ATOM 910 C CA . THR A 1 115 ? -1.581 1.912 6.880 1.00 96.56 115 THR A CA 1
ATOM 911 C C . THR A 1 115 ? -2.700 2.667 7.625 1.00 96.56 115 THR A C 1
ATOM 913 O O . THR A 1 115 ? -2.672 2.664 8.863 1.00 96.56 115 THR A O 1
ATOM 916 N N . PRO A 1 116 ? -3.733 3.248 6.973 1.00 97.94 116 PRO A N 1
ATOM 917 C CA . PRO A 1 116 ? -4.890 3.772 7.697 1.00 97.94 116 PRO A CA 1
ATOM 918 C C . PRO A 1 116 ? -5.651 2.700 8.487 1.00 97.94 116 PRO A C 1
ATOM 920 O O . PRO A 1 116 ? -6.068 2.974 9.610 1.00 97.94 116 PRO A O 1
ATOM 923 N N . LEU A 1 117 ? -5.755 1.467 7.977 1.00 96.69 117 LEU A N 1
ATOM 924 C CA . LEU A 1 117 ? -6.415 0.363 8.688 1.00 96.69 117 LEU A CA 1
ATOM 925 C C . LEU A 1 117 ? -5.614 -0.076 9.918 1.00 96.69 117 LEU A C 1
ATOM 927 O O . LEU A 1 117 ? -6.192 -0.358 10.965 1.00 96.69 117 LEU A O 1
ATOM 931 N N . HIS A 1 118 ? -4.281 -0.013 9.847 1.00 95.62 118 HIS A N 1
ATOM 932 C CA . HIS A 1 118 ? -3.434 -0.199 11.026 1.00 95.62 118 HIS A CA 1
ATOM 933 C C . HIS A 1 118 ? -3.708 0.866 12.097 1.00 95.62 118 HIS A C 1
ATOM 935 O O . HIS A 1 118 ? -3.757 0.571 13.293 1.00 95.62 118 HIS A O 1
ATOM 941 N N . THR A 1 119 ? -3.907 2.117 11.674 1.00 96.06 119 THR A N 1
ATOM 942 C CA . THR A 1 119 ? -4.259 3.212 12.585 1.00 96.06 119 THR A CA 1
ATOM 943 C C . THR A 1 119 ? -5.629 2.971 13.211 1.00 96.06 119 THR A C 1
ATOM 945 O O . THR A 1 119 ? -5.748 3.065 14.433 1.00 96.06 119 THR A O 1
ATOM 948 N N . LEU A 1 120 ? -6.624 2.573 12.411 1.00 95.62 120 LEU A N 1
ATOM 949 C CA . LEU A 1 120 ? -7.946 2.182 12.899 1.00 95.62 120 LEU A CA 1
ATOM 950 C C . LEU A 1 120 ? -7.837 1.068 13.949 1.00 95.62 120 LEU A C 1
ATOM 952 O O . LEU A 1 120 ? -8.340 1.233 15.057 1.00 95.62 120 LEU A O 1
ATOM 956 N N . LYS A 1 121 ? -7.100 -0.014 13.670 1.00 95.25 121 LYS A N 1
ATOM 957 C CA . LYS A 1 121 ? -6.881 -1.110 14.629 1.00 95.25 121 LYS A CA 1
ATOM 958 C C . LYS A 1 121 ? -6.347 -0.612 15.970 1.00 95.25 121 LYS A C 1
ATOM 960 O O . LYS A 1 121 ? -6.878 -0.974 17.014 1.00 95.25 121 LYS A O 1
ATOM 965 N N . ARG A 1 122 ? -5.326 0.252 15.952 1.00 94.62 122 ARG A N 1
ATOM 966 C CA . ARG A 1 122 ? -4.720 0.810 17.176 1.00 94.62 122 ARG A CA 1
ATOM 967 C C . ARG A 1 122 ? -5.685 1.670 17.985 1.00 94.62 122 ARG A C 1
ATOM 969 O 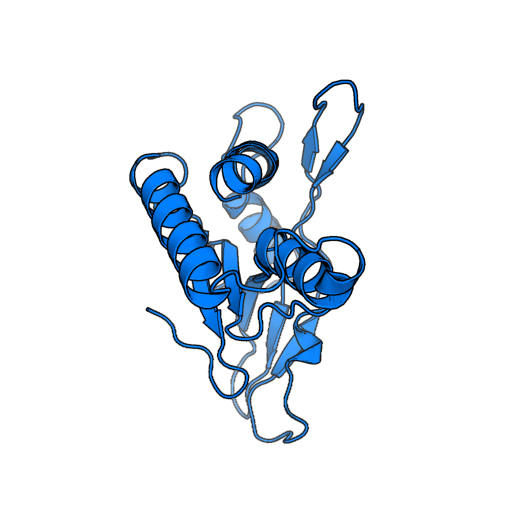O . ARG A 1 122 ? -5.547 1.738 19.204 1.00 94.62 122 ARG A O 1
ATOM 976 N N . VAL A 1 123 ? -6.602 2.362 17.316 1.00 94.06 123 VAL A N 1
ATOM 977 C CA . VAL A 1 123 ? -7.648 3.158 17.964 1.00 94.06 123 VAL A CA 1
ATOM 978 C C . VAL A 1 123 ? -8.694 2.236 18.596 1.00 94.06 123 VAL A C 1
ATOM 980 O O . VAL A 1 123 ? -9.018 2.408 19.770 1.00 94.06 123 VAL A O 1
ATOM 983 N N . LEU A 1 124 ? -9.141 1.205 17.874 1.00 93.44 124 LEU A N 1
ATOM 984 C CA . LEU A 1 124 ? -10.108 0.216 18.369 1.00 93.44 124 LEU A CA 1
ATOM 985 C C . LEU A 1 124 ? -9.557 -0.665 19.503 1.00 93.44 124 LEU A C 1
ATOM 987 O O . LEU A 1 124 ? -10.307 -1.112 20.362 1.00 93.44 124 LEU A O 1
ATOM 991 N N . ASP A 1 125 ? -8.242 -0.864 19.577 1.00 93.56 125 ASP A N 1
ATOM 992 C CA . ASP A 1 125 ? -7.604 -1.542 20.716 1.00 93.56 125 ASP A CA 1
ATOM 993 C C . ASP A 1 125 ? -7.571 -0.676 21.989 1.00 93.56 125 ASP A C 1
ATOM 995 O O . ASP A 1 125 ? -7.205 -1.147 23.066 1.00 93.56 125 ASP A O 1
ATOM 999 N N . LYS 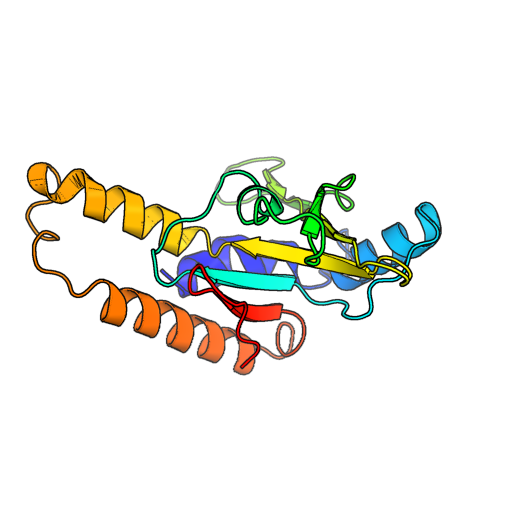A 1 126 ? -7.936 0.605 21.878 1.00 93.88 126 LYS A N 1
ATOM 1000 C CA . LYS A 1 126 ? -7.898 1.605 22.951 1.00 93.88 126 LYS A CA 1
ATOM 1001 C C . LYS A 1 126 ? -9.277 2.197 23.235 1.00 93.88 126 LYS A C 1
ATOM 1003 O O . LYS A 1 126 ? -9.378 3.353 23.636 1.00 93.88 126 LYS A O 1
ATOM 1008 N N . THR A 1 127 ? -10.345 1.421 23.081 1.00 88.75 127 THR A N 1
ATOM 1009 C CA . THR A 1 127 ? -11.732 1.872 23.322 1.00 88.75 127 THR A CA 1
ATOM 1010 C C . THR A 1 127 ? -11.986 2.370 24.745 1.00 88.75 127 THR A C 1
ATOM 1012 O O . THR A 1 127 ? -12.860 3.203 24.956 1.00 88.75 127 THR A O 1
ATOM 1015 N N . ALA A 1 128 ? -11.180 1.957 25.729 1.00 89.56 128 ALA A N 1
ATOM 1016 C CA . ALA A 1 128 ? -11.214 2.548 27.069 1.00 89.56 128 ALA A CA 1
ATOM 1017 C C . ALA A 1 128 ? -10.828 4.045 27.085 1.00 89.56 128 ALA A C 1
ATOM 1019 O O . ALA A 1 128 ? -11.316 4.797 27.931 1.00 89.56 128 ALA A O 1
ATOM 1020 N N . VAL A 1 129 ? -9.958 4.465 26.158 1.00 93.06 129 VAL A N 1
ATOM 1021 C CA . VAL A 1 129 ? -9.512 5.855 25.956 1.00 93.06 129 VAL A CA 1
ATOM 1022 C C . VAL A 1 129 ? -10.443 6.584 24.987 1.00 93.06 129 VAL A C 1
ATOM 1024 O O . VAL A 1 129 ? -10.829 7.715 25.258 1.00 93.06 129 VAL A O 1
ATOM 1027 N N . TYR A 1 130 ? -10.819 5.931 23.886 1.00 91.69 130 TYR A N 1
ATOM 1028 C CA . TYR A 1 130 ? -11.690 6.475 22.838 1.00 91.69 130 TYR A CA 1
ATOM 1029 C C . TYR A 1 130 ? -13.088 5.862 22.946 1.00 91.69 130 TYR A C 1
ATOM 1031 O O . TYR A 1 130 ? -13.474 5.002 22.150 1.00 91.69 130 TYR A O 1
ATOM 1039 N N . LYS A 1 131 ? -13.827 6.250 23.987 1.00 89.31 131 LYS A N 1
ATOM 1040 C CA . LYS A 1 131 ? -15.109 5.619 24.346 1.00 89.31 131 LYS A CA 1
ATOM 1041 C C . LYS A 1 131 ? -16.174 5.791 23.267 1.00 89.31 131 LYS A C 1
ATOM 1043 O O . LYS A 1 131 ? -17.028 4.924 23.111 1.00 89.31 131 LYS A O 1
ATOM 1048 N N . GLU A 1 132 ? -16.090 6.870 22.497 1.00 89.50 132 GLU A N 1
ATOM 1049 C CA . GLU A 1 132 ? -16.975 7.171 21.370 1.00 89.50 132 GLU A CA 1
ATOM 1050 C C . GLU A 1 132 ? -16.869 6.112 20.264 1.00 89.50 132 GLU A C 1
ATOM 1052 O O . GLU A 1 132 ? -17.795 5.939 19.478 1.00 89.50 132 GLU A O 1
ATOM 1057 N N . LEU A 1 133 ? -15.753 5.378 20.224 1.00 89.50 133 LEU A N 1
ATOM 1058 C CA . LEU A 1 133 ? -15.461 4.362 19.218 1.00 89.50 133 LEU A CA 1
ATOM 1059 C C . LEU A 1 133 ? -15.681 2.931 19.729 1.00 89.50 133 LEU A C 1
ATOM 1061 O O . LEU A 1 133 ? -15.324 1.978 19.046 1.00 89.50 133 LEU A O 1
ATOM 1065 N N . ALA A 1 134 ? -16.256 2.746 20.922 1.00 86.50 134 ALA A N 1
ATOM 1066 C CA . ALA A 1 134 ? -16.424 1.419 21.522 1.00 86.50 134 ALA A CA 1
ATOM 1067 C C . ALA A 1 134 ? -17.367 0.493 20.735 1.00 86.50 134 ALA A C 1
ATOM 1069 O O . ALA A 1 134 ? -17.167 -0.719 20.743 1.00 86.50 134 ALA A O 1
ATOM 1070 N N . ASN A 1 135 ? -18.361 1.065 20.052 1.00 89.25 135 ASN A N 1
ATOM 1071 C CA . ASN A 1 135 ? -19.426 0.323 19.371 1.00 89.25 135 ASN A CA 1
ATOM 1072 C C . ASN A 1 135 ? -19.415 0.510 17.848 1.00 89.25 135 ASN A C 1
ATOM 1074 O O . ASN A 1 135 ? -20.417 0.223 17.200 1.00 89.25 135 ASN A O 1
ATOM 1078 N N . VAL A 1 136 ? -18.330 1.038 17.277 1.00 92.94 136 VAL A N 1
ATOM 1079 C CA . VAL A 1 136 ? 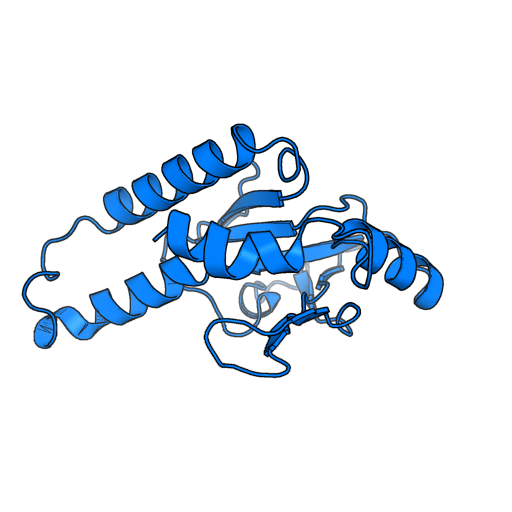-18.262 1.214 15.821 1.00 92.94 136 VAL A CA 1
ATOM 1080 C C . VAL A 1 136 ? -18.145 -0.135 15.131 1.00 92.94 136 VAL A C 1
ATOM 1082 O O . VAL A 1 136 ? -17.426 -1.028 15.597 1.00 92.94 136 VAL A O 1
ATOM 1085 N N . ASP A 1 137 ? -18.812 -0.268 13.992 1.00 94.50 137 ASP A N 1
ATOM 1086 C CA . ASP A 1 137 ? -18.622 -1.422 13.133 1.00 94.50 137 ASP A CA 1
ATOM 1087 C C . ASP A 1 137 ? -17.298 -1.270 12.375 1.00 94.50 137 ASP A C 1
ATOM 1089 O O . ASP A 1 137 ? -17.130 -0.464 11.460 1.00 94.50 137 ASP A O 1
ATOM 1093 N N . LYS A 1 138 ? -16.301 -2.044 12.801 1.00 93.31 138 LYS A N 1
ATOM 1094 C CA . LYS A 1 138 ? -14.971 -2.022 12.188 1.00 93.31 138 LYS A CA 1
ATOM 1095 C C . LYS A 1 138 ? -14.969 -2.521 10.739 1.00 93.31 138 LYS A C 1
ATOM 1097 O O . LYS A 1 138 ? -14.036 -2.185 10.014 1.00 93.31 138 LYS A O 1
ATOM 1102 N N . GLN A 1 139 ? -15.929 -3.370 10.366 1.00 94.00 139 GLN A N 1
ATOM 1103 C CA . GLN A 1 139 ? -16.043 -3.902 9.013 1.00 94.00 139 GLN A CA 1
ATOM 1104 C C . GLN A 1 139 ? -16.607 -2.813 8.105 1.00 94.00 139 GLN A C 1
ATOM 1106 O O . GLN A 1 139 ? -15.956 -2.492 7.119 1.00 94.00 139 GLN A O 1
ATOM 1111 N N . GLU A 1 140 ? -17.689 -2.149 8.522 1.00 96.19 140 GLU A N 1
ATOM 1112 C CA . GLU A 1 140 ? -18.256 -0.983 7.823 1.00 96.19 140 GLU A CA 1
ATOM 1113 C C . GLU A 1 140 ? -17.191 0.100 7.583 1.00 96.19 140 GLU A C 1
ATOM 1115 O O . GLU A 1 140 ? -16.965 0.517 6.453 1.00 96.19 140 GLU A O 1
ATOM 1120 N N . LEU A 1 141 ? -16.414 0.468 8.611 1.00 95.94 141 LEU A N 1
ATOM 1121 C CA . LEU A 1 141 ? -15.331 1.454 8.465 1.00 95.94 141 LEU A CA 1
ATOM 1122 C C . LEU A 1 141 ? -14.207 1.017 7.509 1.00 95.94 141 LEU A C 1
ATOM 1124 O O . LEU A 1 141 ? -13.517 1.864 6.930 1.00 95.94 141 LEU A O 1
ATOM 1128 N N . SER A 1 142 ? -13.956 -0.290 7.407 1.00 96.31 142 SER A N 1
ATOM 1129 C CA . SER A 1 142 ? -12.968 -0.849 6.483 1.00 96.31 142 SER A CA 1
ATOM 1130 C C . SER A 1 142 ? -13.498 -0.857 5.054 1.00 96.31 142 SER A C 1
ATOM 1132 O O . SER A 1 142 ? -12.744 -0.534 4.136 1.00 96.31 142 SER A O 1
ATOM 1134 N N . ASP A 1 143 ? -14.770 -1.197 4.874 1.00 96.94 143 ASP A N 1
ATOM 1135 C CA . ASP A 1 143 ? -15.435 -1.248 3.574 1.00 96.94 143 ASP A CA 1
ATOM 1136 C C . ASP A 1 143 ? -15.570 0.171 3.007 1.00 96.94 143 ASP A C 1
ATOM 1138 O O . ASP A 1 143 ? -15.056 0.433 1.920 1.00 96.94 143 ASP A O 1
ATOM 1142 N N . ASP A 1 144 ? -16.040 1.134 3.809 1.00 98.00 144 ASP A N 1
ATOM 1143 C CA . ASP A 1 144 ? -16.071 2.566 3.469 1.00 98.00 144 ASP A CA 1
ATOM 1144 C C . ASP A 1 144 ? -14.696 3.097 3.036 1.00 98.00 144 ASP A C 1
ATOM 1146 O O . ASP A 1 144 ? -14.567 3.931 2.132 1.00 98.00 144 ASP A O 1
ATOM 1150 N N . PHE A 1 145 ? -13.629 2.649 3.710 1.00 98.25 145 PHE A N 1
ATOM 1151 C CA . PHE A 1 145 ? -12.266 3.012 3.336 1.00 98.25 145 PHE A CA 1
ATOM 1152 C C . PHE A 1 145 ? -11.893 2.458 1.959 1.00 98.25 145 PHE A C 1
ATOM 1154 O O . 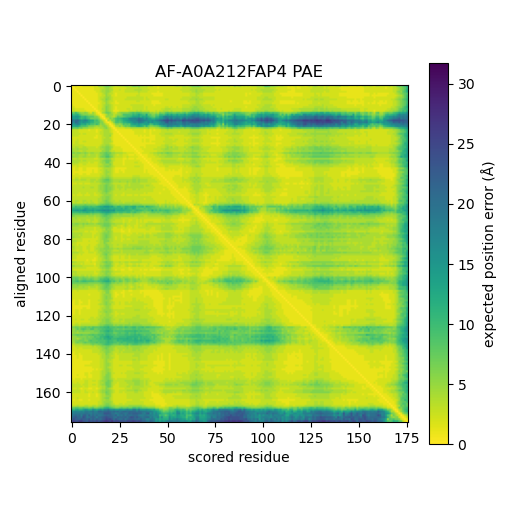PHE A 1 145 ? -11.312 3.202 1.165 1.00 98.25 145 PHE A O 1
ATOM 1161 N N . CYS A 1 146 ? -12.192 1.187 1.693 1.00 98.12 146 CYS A N 1
ATOM 1162 C CA . CYS A 1 146 ? -11.852 0.528 0.435 1.00 98.12 146 CYS A CA 1
ATOM 1163 C C . CYS A 1 146 ? -12.653 1.122 -0.724 1.00 98.12 146 CYS A C 1
ATOM 1165 O O . CYS A 1 146 ? -12.045 1.594 -1.682 1.00 98.12 146 CYS A O 1
ATOM 1167 N N . GLU A 1 147 ? -13.977 1.217 -0.588 1.00 98.25 147 GLU A N 1
ATOM 1168 C CA . GLU A 1 147 ? -14.872 1.757 -1.617 1.00 98.25 147 GLU A CA 1
ATOM 1169 C C . GLU A 1 147 ? -14.505 3.197 -1.991 1.00 98.25 147 GLU A C 1
ATOM 1171 O O . GLU A 1 147 ? -14.398 3.550 -3.169 1.00 98.25 147 GLU A O 1
ATOM 1176 N N . MET A 1 148 ? -14.246 4.047 -0.990 1.00 98.50 148 MET A N 1
ATOM 1177 C CA . MET A 1 148 ? -13.819 5.421 -1.244 1.00 98.50 148 MET A CA 1
ATOM 1178 C C . MET A 1 148 ? -12.451 5.465 -1.934 1.00 98.50 148 MET A C 1
ATOM 1180 O O . MET A 1 148 ? -12.252 6.267 -2.846 1.00 98.50 148 MET A O 1
ATOM 1184 N N . LEU A 1 149 ? -11.493 4.634 -1.512 1.00 98.44 149 LEU A N 1
ATOM 1185 C CA . LEU A 1 149 ? -10.156 4.621 -2.103 1.00 98.44 149 LEU A CA 1
ATOM 1186 C C . LEU A 1 149 ? -10.187 4.145 -3.561 1.00 98.44 149 LEU A C 1
ATOM 1188 O O . LEU A 1 149 ? -9.599 4.804 -4.419 1.00 98.44 149 LEU A O 1
ATOM 1192 N N . GLU A 1 150 ? -10.909 3.064 -3.850 1.00 97.81 150 GLU A N 1
ATOM 1193 C CA . GLU A 1 150 ? -11.130 2.558 -5.209 1.00 97.81 150 GLU A CA 1
ATOM 1194 C C . GLU A 1 150 ? -11.822 3.604 -6.081 1.00 97.81 150 GLU A C 1
ATOM 1196 O O . GLU A 1 150 ? -11.345 3.901 -7.174 1.00 97.81 150 GLU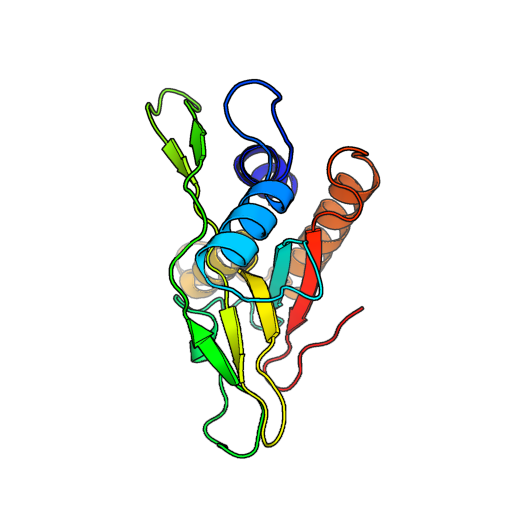 A O 1
ATOM 1201 N N . SER A 1 151 ? -12.877 4.249 -5.574 1.00 97.75 151 SER A N 1
ATOM 1202 C CA . SER A 1 151 ? -13.580 5.323 -6.283 1.00 97.75 151 SER A CA 1
ATOM 1203 C C . SER A 1 151 ? -12.650 6.485 -6.647 1.00 97.75 151 SER A C 1
ATOM 1205 O O . SER A 1 151 ? -12.689 6.989 -7.774 1.00 97.75 151 SER A O 1
ATOM 1207 N N . ILE A 1 152 ? -11.770 6.904 -5.730 1.00 97.62 152 ILE A N 1
ATOM 1208 C CA . ILE A 1 152 ? -10.790 7.965 -5.997 1.00 97.62 152 ILE A CA 1
ATOM 1209 C C . ILE A 1 152 ? -9.776 7.518 -7.061 1.00 97.62 152 ILE A C 1
ATOM 1211 O O . ILE A 1 152 ? -9.514 8.276 -7.999 1.00 97.62 152 ILE A O 1
ATOM 1215 N N . ILE A 1 153 ? -9.227 6.303 -6.950 1.00 96.19 153 ILE A N 1
ATOM 1216 C CA . ILE A 1 153 ? -8.257 5.751 -7.912 1.00 96.19 153 ILE A CA 1
ATOM 1217 C C . ILE A 1 153 ? -8.887 5.648 -9.303 1.00 96.19 153 ILE A C 1
ATOM 1219 O O . ILE A 1 153 ? -8.319 6.150 -10.275 1.00 96.19 153 ILE A O 1
ATOM 1223 N N . GLU A 1 154 ? -10.083 5.071 -9.400 1.00 95.88 154 GLU A N 1
ATOM 1224 C CA . GLU A 1 154 ? -10.780 4.880 -10.669 1.00 95.88 154 GLU A CA 1
ATOM 1225 C C . GLU A 1 154 ? -11.170 6.197 -11.324 1.00 95.88 154 GLU A C 1
ATOM 1227 O O . GLU A 1 154 ? -11.170 6.297 -12.547 1.00 95.88 154 GLU A O 1
ATOM 1232 N N . ARG A 1 155 ? -11.449 7.249 -10.556 1.00 95.81 155 ARG A N 1
ATOM 1233 C CA . ARG A 1 155 ? -11.744 8.580 -11.105 1.00 95.81 155 ARG A CA 1
ATOM 1234 C C . ARG A 1 155 ? -10.503 9.386 -11.486 1.00 95.81 155 ARG A C 1
ATOM 1236 O O . ARG A 1 155 ? -10.661 10.439 -12.101 1.00 95.81 155 ARG A O 1
ATOM 1243 N N . SER A 1 156 ? -9.303 8.903 -11.170 1.00 93.69 156 SER A N 1
ATOM 1244 C CA . SER A 1 156 ? -8.048 9.632 -11.367 1.00 93.69 156 SER A CA 1
ATOM 1245 C C . SER A 1 156 ? -7.187 8.947 -12.443 1.00 93.69 156 SER A C 1
ATOM 1247 O O . SER A 1 156 ? -6.483 7.981 -12.139 1.00 93.69 156 SER A O 1
ATOM 1249 N N . PRO A 1 157 ? -7.188 9.428 -13.708 1.00 91.12 157 PRO A N 1
ATOM 1250 C CA . PRO A 1 157 ? -6.517 8.752 -14.829 1.00 91.12 157 PRO A CA 1
ATOM 1251 C C . PRO A 1 157 ? -5.027 8.477 -14.608 1.00 91.12 157 PRO A C 1
ATOM 1253 O O . PRO A 1 157 ? -4.493 7.491 -15.103 1.00 91.12 157 PRO A O 1
ATOM 1256 N N . GLU A 1 158 ? -4.354 9.329 -13.836 1.00 90.06 158 GLU A N 1
ATOM 1257 C CA . GLU A 1 158 ? -2.934 9.188 -13.516 1.00 90.06 158 GLU A CA 1
ATOM 1258 C C . GLU A 1 158 ? -2.625 8.027 -12.560 1.00 90.06 158 GLU A C 1
ATOM 1260 O O . GLU A 1 158 ? -1.459 7.649 -12.448 1.00 90.06 158 GLU A O 1
ATOM 1265 N N . TYR A 1 159 ? -3.635 7.464 -11.892 1.00 92.75 159 TYR A N 1
ATOM 1266 C CA . TYR A 1 159 ? -3.509 6.428 -10.859 1.00 92.75 159 TYR A CA 1
ATOM 1267 C C . TYR A 1 159 ? -4.220 5.133 -11.242 1.00 92.75 159 TYR A C 1
ATOM 1269 O O . TYR A 1 159 ? -3.822 4.061 -10.774 1.00 92.75 159 TYR A O 1
ATOM 1277 N N . ARG A 1 160 ? -5.242 5.221 -12.104 1.00 92.12 160 ARG A N 1
ATOM 1278 C CA . ARG A 1 160 ? -5.988 4.068 -12.608 1.00 92.12 160 ARG A CA 1
ATOM 1279 C C . ARG A 1 160 ? -5.029 3.017 -13.167 1.00 92.12 160 ARG A C 1
ATOM 1281 O O . ARG A 1 160 ? -4.178 3.311 -14.005 1.00 92.12 160 ARG A O 1
ATOM 1288 N N . GLY A 1 161 ? -5.152 1.787 -12.672 1.00 91.75 161 GLY A N 1
ATOM 1289 C CA . GLY A 1 161 ? -4.307 0.666 -13.083 1.00 91.75 161 GLY A CA 1
ATOM 1290 C C . GLY A 1 161 ? -2.860 0.698 -12.575 1.00 91.75 161 GLY A C 1
ATOM 1291 O O . GLY A 1 161 ? -2.097 -0.185 -12.956 1.00 91.75 161 GLY A O 1
ATOM 1292 N N . LYS A 1 162 ? -2.468 1.650 -11.714 1.00 94.19 162 LYS A N 1
ATOM 1293 C CA . LYS A 1 162 ? -1.115 1.725 -11.115 1.00 94.19 162 LYS A CA 1
ATOM 1294 C C . LYS A 1 162 ? -1.045 1.243 -9.666 1.00 94.19 162 LYS A C 1
ATOM 1296 O O . LYS A 1 162 ? 0.045 1.008 -9.142 1.00 94.19 162 LYS A O 1
ATOM 1301 N N . CYS A 1 163 ? -2.191 1.076 -9.021 1.00 95.50 163 CYS A N 1
ATOM 1302 C CA . CYS A 1 163 ? -2.321 0.420 -7.727 1.00 95.50 163 CYS A CA 1
ATOM 1303 C C . CYS A 1 163 ? -3.617 -0.389 -7.672 1.00 95.50 163 CYS A C 1
ATOM 1305 O O . CYS A 1 163 ? -4.509 -0.171 -8.491 1.00 95.50 163 CYS A O 1
ATOM 1307 N N . GLU A 1 164 ? -3.673 -1.352 -6.759 1.00 95.06 164 GLU A N 1
ATOM 1308 C CA . GLU A 1 164 ? -4.762 -2.325 -6.661 1.00 95.06 164 GLU A CA 1
ATOM 1309 C C . GLU A 1 164 ? -4.919 -2.772 -5.206 1.00 95.06 164 GLU A C 1
ATOM 1311 O O . GLU A 1 164 ? -3.911 -2.984 -4.522 1.00 95.06 164 GLU A O 1
ATOM 1316 N N . LEU A 1 165 ? -6.157 -2.883 -4.719 1.00 97.00 165 LEU A N 1
ATOM 1317 C CA . LEU A 1 165 ? -6.420 -3.421 -3.385 1.00 97.00 165 LEU A CA 1
ATOM 1318 C C . LEU A 1 165 ? -6.337 -4.950 -3.425 1.00 97.00 165 LEU A C 1
ATOM 1320 O O . LEU A 1 165 ? -6.863 -5.586 -4.331 1.00 97.00 165 LEU A O 1
ATOM 1324 N N . VAL A 1 166 ? -5.671 -5.550 -2.438 1.00 95.12 166 VAL A N 1
ATOM 1325 C CA . VAL A 1 166 ? -5.565 -7.009 -2.294 1.00 95.12 166 VAL A CA 1
ATOM 1326 C C . VAL A 1 166 ? -6.052 -7.401 -0.912 1.00 95.12 166 VAL A C 1
ATOM 1328 O O . VAL A 1 166 ? -5.480 -6.983 0.097 1.00 95.12 166 VAL A O 1
ATOM 1331 N N . PHE A 1 167 ? -7.091 -8.227 -0.847 1.00 94.06 167 PHE A N 1
ATOM 1332 C CA . PHE A 1 167 ? -7.726 -8.583 0.415 1.00 94.06 167 PHE A CA 1
ATOM 1333 C C . PHE A 1 167 ? -7.061 -9.815 1.031 1.00 94.06 167 PHE A C 1
ATOM 1335 O O . PHE A 1 167 ? -6.831 -10.827 0.372 1.00 94.06 167 PHE A O 1
ATOM 1342 N N . PHE A 1 168 ? -6.750 -9.742 2.322 1.00 89.56 168 PHE A N 1
ATOM 1343 C CA . PHE A 1 168 ? -6.102 -10.808 3.076 1.00 89.56 168 PHE A CA 1
ATOM 1344 C C . PHE A 1 168 ? -6.901 -11.148 4.334 1.00 89.56 168 PHE A C 1
ATOM 1346 O O . PHE A 1 168 ? -7.106 -10.309 5.217 1.00 89.56 168 PHE A O 1
ATOM 1353 N N . ASP A 1 169 ? -7.327 -12.402 4.454 1.00 83.75 169 ASP A N 1
ATOM 1354 C CA . ASP A 1 169 ? -8.156 -12.864 5.574 1.00 83.75 169 ASP A CA 1
ATOM 1355 C C . ASP A 1 169 ? -7.371 -13.616 6.667 1.00 83.75 169 ASP A C 1
ATOM 1357 O O . ASP A 1 169 ? -7.960 -14.083 7.641 1.00 83.75 169 ASP A O 1
ATOM 1361 N N . GLY A 1 170 ? -6.042 -13.715 6.538 1.00 71.25 170 GLY A N 1
ATOM 1362 C CA . GLY A 1 170 ? -5.181 -14.496 7.435 1.00 71.25 170 GLY A CA 1
ATOM 1363 C C . GLY A 1 170 ? -4.928 -15.931 6.966 1.00 71.25 170 GLY A C 1
ATOM 1364 O O . GLY A 1 170 ? -3.936 -16.538 7.371 1.00 71.25 170 GLY A O 1
ATOM 1365 N N . ASN A 1 171 ? -5.766 -16.460 6.074 1.00 61.56 171 ASN A N 1
ATOM 1366 C CA . ASN A 1 171 ? -5.636 -17.800 5.516 1.00 61.56 171 ASN A CA 1
ATOM 1367 C C . ASN A 1 171 ? -5.302 -17.784 4.023 1.00 61.56 171 ASN A C 1
ATOM 1369 O O . ASN A 1 171 ? -4.509 -18.632 3.610 1.00 61.56 171 ASN A O 1
ATOM 1373 N N . ASN A 1 172 ? -5.825 -16.825 3.259 1.00 54.25 172 ASN A N 1
ATOM 1374 C CA . ASN A 1 172 ? -5.660 -16.671 1.818 1.00 54.25 172 ASN A CA 1
ATOM 1375 C C . ASN A 1 172 ? -5.547 -15.186 1.419 1.00 54.25 172 ASN A C 1
ATOM 1377 O O . ASN A 1 172 ? -6.127 -14.301 2.051 1.00 54.25 172 ASN A O 1
ATOM 1381 N N . LEU A 1 173 ? -4.799 -14.926 0.342 1.00 54.47 173 LEU A N 1
ATOM 1382 C CA . LEU A 1 173 ? -4.884 -13.676 -0.417 1.00 54.47 173 LEU A CA 1
ATOM 1383 C C . LEU A 1 173 ? -5.994 -13.848 -1.457 1.00 54.47 173 LEU A C 1
ATOM 1385 O O . LEU A 1 173 ? -5.927 -14.767 -2.276 1.00 54.47 173 LEU A O 1
ATOM 1389 N N . LEU A 1 174 ? -7.009 -12.994 -1.406 1.00 39.09 174 LEU A N 1
ATOM 1390 C CA . LEU A 1 174 ? -8.032 -12.871 -2.434 1.00 39.09 174 LEU A CA 1
ATOM 1391 C C . LEU A 1 174 ? -7.616 -11.725 -3.361 1.00 39.09 174 LEU A C 1
ATOM 1393 O O . LEU A 1 174 ? -7.504 -10.575 -2.933 1.00 39.09 174 LEU A O 1
ATOM 1397 N N . PHE A 1 175 ? -7.353 -12.065 -4.621 1.00 33.12 175 PHE A N 1
ATOM 1398 C CA . PHE A 1 175 ? -7.326 -11.094 -5.711 1.00 33.12 175 PHE A CA 1
ATOM 1399 C C . PHE A 1 175 ? -8.781 -10.916 -6.145 1.00 33.12 175 PHE A C 1
ATOM 1401 O O . PHE A 1 175 ? -9.425 -11.919 -6.469 1.00 33.12 175 PHE A O 1
ATOM 1408 N N . VAL A 1 176 ? -9.305 -9.696 -6.052 1.00 33.56 176 VAL A N 1
ATOM 1409 C CA . VAL A 1 176 ? -10.667 -9.354 -6.490 1.00 33.56 176 VAL A CA 1
ATOM 1410 C C . VAL A 1 176 ? -10.570 -8.654 -7.833 1.00 33.56 176 VAL A C 1
ATOM 1412 O O . VAL A 1 176 ? -9.687 -7.780 -7.951 1.00 33.56 176 VAL A O 1
#

Organism: NCBI:txid278856

Sequence (176 aa):
MACSFFEGYLVHVIPNDGHNFFGLENNILVYEGTHTVVFPVKKLLIVVTKSLFCPPDLKHFNKINKDLPYLDDCSPLSKVTKHVAGVRDRVYKNSPYKIIRSGARPVYVIAECATPLHTLKRVLDKTAVYKELANVDKQELSDDFCEMLESIIERSPEYRGKCELVFFDGNNLLFV

Solvent-accessible surface area (backbone atoms only — not comparable to full-atom values): 10223 Å² total; per-residue (Å²): 108,32,66,58,49,41,70,72,40,47,66,74,53,47,45,57,71,87,76,90,43,72,20,42,52,48,38,49,52,54,46,25,69,74,68,76,52,59,55,90,52,75,33,44,35,34,35,42,40,77,81,27,67,61,68,99,46,76,48,74,73,46,66,90,58,81,84,50,68,35,54,41,87,50,78,60,44,73,71,44,71,43,73,53,97,88,40,72,71,43,76,46,74,57,43,37,33,36,40,42,42,84,98,47,84,63,42,34,40,39,58,46,60,48,62,65,42,35,50,50,41,60,50,61,76,35,27,91,78,42,58,92,52,62,81,61,62,69,63,59,59,50,48,56,31,48,55,50,36,51,52,53,34,68,72,31,80,81,42,46,86,43,52,47,72,33,41,31,72,90,83,51,79,45,84,122

InterPro domains:
  IPR029158 Stimulator of interferon genes protein [PTHR34339] (1-170)
  IPR038623 Stimulator of interferon genes protein, C-terminal domain superfamily [G3DSA:3.40.50.12100] (41-175)
  IPR055432 STING, ligand-binding domain [PF15009] (1-170)

Radius of gyration: 17.24 Å; Cα contacts (8 Å, |Δi|>4): 273; chains: 1; bounding box: 39×49×42 Å

Nearest PDB structures (foldseek):
  6s26-assembly1_A  TM=8.477E-01  e=1.537E-10  Homo sapiens
  6wt7-assembly1_A-2  TM=8.835E-01  e=3.489E-10  Magallana gigas
  7mhc-assembly1_A-2  TM=8.461E-01  e=1.744E-10  Homo sapiens
  6s26-assembly1_B  TM=8.683E-01  e=4.216E-10  Homo sapiens
  8orw-assembly1_A-2  TM=8.357E-01  e=2.107E-10  Homo sapiens

Secondary structure (DSSP, 8-state):
-HHHHIIIIIHHHSS--SSS--HHHHHHHHHHHHHT---S--SEEEEEETT----SSGGGG--S-TTS-EEEE-PPPPPEEEEETTEEEEEE---EEEEEETTEEEEEEEEEE-HHHHHHHHHHTTTTT-GGGTT--HHHHHHHHHHHHHHHHHH-TTTTTTEEEEEE-SS-EEP-

pLDDT: mean 90.73, std 10.87, range [33.12, 98.5]

Mean predicted aligned error: 4.6 Å